Protein AF-A0A518ARF2-F1 (afdb_monomer_lite)

Radius of gyration: 19.69 Å; chains: 1; bounding box: 47×32×75 Å

Sequence (212 aa):
MQHRWYLRSAVAVACNAILVGAPAVLVTRGEVLRGMEFWGALAGLSLVVVMELAAQSSARVLSTGSTENDRLATRFNAMQGLVLLVSLAGLIAAAGLDHQRPHWFMVATGFLVLVMTGVLRRSAIAQLGSGFSDGFQPQVEVVRTGLYNWLRHPAELGLVLLPVGVAMMLGTSEWLTIAWPAVLVTSAARIGQEEFWLRQAKHRTTPTVIEC

Structure (mmCIF, N/CA/C/O backbone):
data_AF-A0A518ARF2-F1
#
_entry.id   AF-A0A518ARF2-F1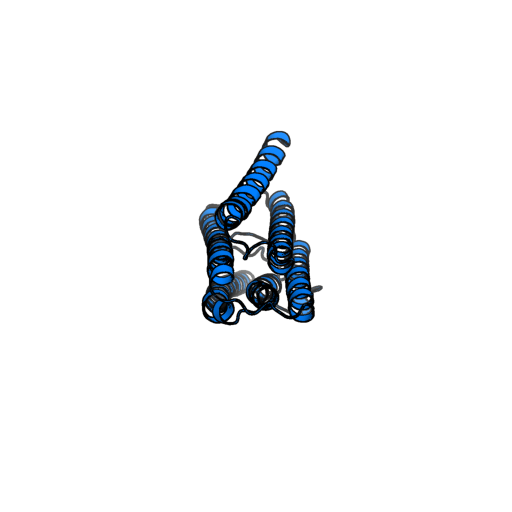
#
loop_
_atom_site.group_PDB
_atom_site.id
_atom_site.type_symbol
_atom_site.label_atom_id
_atom_site.label_alt_id
_atom_site.label_comp_id
_atom_site.label_asym_id
_atom_site.label_entity_id
_atom_site.label_seq_id
_atom_site.pdbx_PDB_ins_code
_atom_site.Cartn_x
_atom_site.Cartn_y
_atom_site.Cartn_z
_atom_site.occupancy
_atom_site.B_iso_or_equiv
_atom_site.auth_seq_id
_atom_site.auth_comp_id
_atom_site.auth_asym_id
_atom_site.auth_atom_id
_atom_site.pdbx_PDB_model_num
ATOM 1 N N . MET A 1 1 ? -28.722 10.710 -4.751 1.00 51.56 1 MET A N 1
ATOM 2 C CA . MET A 1 1 ? -27.343 10.819 -4.203 1.00 51.56 1 MET A CA 1
ATOM 3 C C . MET A 1 1 ? -26.334 9.861 -4.857 1.00 51.56 1 MET A C 1
ATOM 5 O O . MET A 1 1 ? -25.194 10.275 -5.026 1.00 51.56 1 MET A O 1
ATOM 9 N N . GLN A 1 2 ? -26.718 8.655 -5.306 1.00 45.19 2 GLN A N 1
ATOM 10 C CA . GLN A 1 2 ? -25.817 7.680 -5.965 1.00 45.19 2 GLN A CA 1
ATOM 11 C C . GLN A 1 2 ? -25.075 8.200 -7.220 1.00 45.19 2 GLN A C 1
ATOM 13 O O . GLN A 1 2 ? -23.908 7.876 -7.418 1.00 45.19 2 GLN A O 1
ATOM 18 N N . HIS A 1 3 ? -25.685 9.072 -8.031 1.00 51.28 3 HIS A N 1
ATOM 19 C CA . HIS A 1 3 ? -25.075 9.549 -9.286 1.00 51.28 3 HIS A CA 1
ATOM 20 C C . HIS A 1 3 ? -23.815 10.423 -9.090 1.00 51.28 3 HIS A C 1
ATOM 22 O O . HIS A 1 3 ? -22.909 10.414 -9.920 1.00 51.28 3 HIS A O 1
ATOM 28 N N . ARG A 1 4 ? -23.703 11.162 -7.972 1.00 48.53 4 ARG A N 1
ATOM 29 C CA . ARG A 1 4 ? -22.497 11.965 -7.663 1.00 48.53 4 ARG A CA 1
ATOM 30 C C . ARG A 1 4 ? -21.317 11.092 -7.213 1.00 48.53 4 ARG A C 1
ATOM 32 O O . ARG A 1 4 ? -20.180 11.554 -7.235 1.00 48.53 4 ARG A O 1
ATOM 39 N N . TRP A 1 5 ? -21.591 9.851 -6.813 1.00 45.09 5 TRP A N 1
ATOM 40 C CA . TRP A 1 5 ? -20.607 8.888 -6.323 1.00 45.09 5 TRP A CA 1
ATOM 41 C C . TRP A 1 5 ? -19.859 8.222 -7.479 1.00 45.09 5 TRP A C 1
ATOM 43 O O . TRP A 1 5 ? -18.635 8.306 -7.538 1.00 45.09 5 TRP A O 1
ATOM 53 N N . TYR A 1 6 ? -20.598 7.698 -8.465 1.00 51.75 6 TYR A N 1
ATOM 54 C CA . TYR A 1 6 ? -20.020 7.160 -9.703 1.00 51.75 6 TYR A CA 1
ATOM 55 C C . TYR A 1 6 ? -19.137 8.181 -10.416 1.00 51.75 6 TYR A C 1
ATOM 57 O O . TYR A 1 6 ? -18.048 7.842 -10.866 1.00 51.75 6 TYR A O 1
ATOM 65 N N . LEU A 1 7 ? -19.563 9.448 -10.445 1.00 54.00 7 LEU A N 1
ATOM 66 C CA . LEU A 1 7 ? -18.799 10.516 -11.079 1.00 54.00 7 LEU A CA 1
ATOM 67 C C . LEU A 1 7 ? -17.451 10.762 -10.380 1.00 54.00 7 LEU A C 1
ATOM 69 O O . LEU A 1 7 ? -16.445 10.958 -11.047 1.00 54.00 7 LEU A O 1
ATOM 73 N N . ARG A 1 8 ? -17.397 10.708 -9.043 1.00 47.06 8 ARG A N 1
ATOM 74 C CA . ARG A 1 8 ? -16.151 10.911 -8.283 1.00 47.06 8 ARG A CA 1
ATOM 75 C C . ARG A 1 8 ? -15.192 9.733 -8.411 1.00 47.06 8 ARG A C 1
ATOM 77 O O . ARG A 1 8 ? -13.999 9.959 -8.574 1.00 47.06 8 ARG A O 1
ATOM 84 N N . SER A 1 9 ? -15.699 8.503 -8.381 1.00 43.38 9 SER A N 1
ATOM 85 C CA . SER A 1 9 ? -14.884 7.306 -8.610 1.00 43.38 9 SER A CA 1
ATOM 86 C C . SER A 1 9 ? -14.364 7.254 -10.046 1.00 43.38 9 SER A C 1
ATOM 88 O O . SER A 1 9 ? -13.186 6.988 -10.249 1.00 43.38 9 SER A O 1
ATOM 90 N N . ALA A 1 10 ? -15.200 7.591 -11.032 1.00 50.78 10 ALA A N 1
ATOM 91 C CA . ALA A 1 10 ? -14.790 7.682 -12.431 1.00 50.78 10 ALA A CA 1
ATOM 92 C C . ALA A 1 10 ? -13.733 8.774 -12.645 1.00 50.78 10 ALA A C 1
ATOM 94 O O . ALA A 1 10 ? -12.744 8.527 -13.323 1.00 50.78 10 ALA A O 1
ATOM 95 N N . VAL A 1 11 ? -13.887 9.945 -12.014 1.00 55.41 11 VAL A N 1
ATOM 96 C CA . VAL A 1 11 ? -12.878 11.015 -12.052 1.00 55.41 11 VAL A CA 1
ATOM 97 C C . VAL A 1 11 ? -11.592 10.586 -11.354 1.00 55.41 11 VAL A C 1
ATOM 99 O O . VAL A 1 11 ? -10.525 10.831 -11.889 1.00 55.41 11 VAL A O 1
ATOM 102 N N . ALA A 1 12 ? -11.653 9.903 -10.210 1.00 47.47 12 ALA A N 1
ATOM 103 C CA . ALA A 1 12 ? -10.455 9.412 -9.527 1.00 47.47 12 ALA A CA 1
ATOM 104 C C . ALA A 1 12 ? -9.716 8.347 -10.351 1.00 47.47 12 ALA A C 1
ATOM 106 O O . ALA A 1 12 ? -8.493 8.392 -10.435 1.00 47.47 12 ALA A O 1
ATOM 107 N N . VAL A 1 13 ? -10.445 7.428 -10.992 1.00 49.91 13 VAL A N 1
ATOM 108 C CA . VAL A 1 13 ? -9.883 6.425 -11.909 1.00 49.91 13 VAL A CA 1
ATOM 109 C C . VAL A 1 13 ? -9.306 7.092 -13.155 1.00 49.91 13 VAL A C 1
ATOM 111 O O . VAL A 1 13 ? -8.197 6.754 -13.547 1.00 49.91 13 VAL A O 1
ATOM 114 N N . ALA A 1 14 ? -9.998 8.072 -13.741 1.00 55.50 14 ALA A N 1
ATOM 115 C CA . ALA A 1 14 ? -9.516 8.820 -14.899 1.00 55.50 14 ALA A CA 1
ATOM 116 C C . ALA A 1 14 ? -8.286 9.671 -14.554 1.00 55.50 14 ALA A C 1
ATOM 118 O O . ALA A 1 14 ? -7.301 9.644 -15.280 1.00 55.50 14 ALA A O 1
ATOM 119 N N . CYS A 1 15 ? -8.298 10.375 -13.421 1.00 50.31 15 CYS A N 1
ATOM 120 C CA . CYS A 1 15 ? -7.151 11.125 -12.927 1.00 50.31 15 CYS A CA 1
ATOM 121 C C . CYS A 1 15 ? -5.981 10.197 -12.621 1.00 50.31 15 CYS A C 1
ATOM 123 O O . CYS A 1 15 ? -4.881 10.541 -13.018 1.00 50.31 15 CYS A O 1
ATOM 125 N N . ASN A 1 16 ? -6.196 9.027 -12.005 1.00 47.12 16 ASN A N 1
ATOM 126 C CA . ASN A 1 16 ? -5.139 8.026 -11.834 1.00 47.12 16 ASN A CA 1
ATOM 127 C C . ASN A 1 16 ? -4.616 7.546 -13.185 1.00 47.12 16 ASN A C 1
ATOM 129 O O . ASN A 1 16 ? -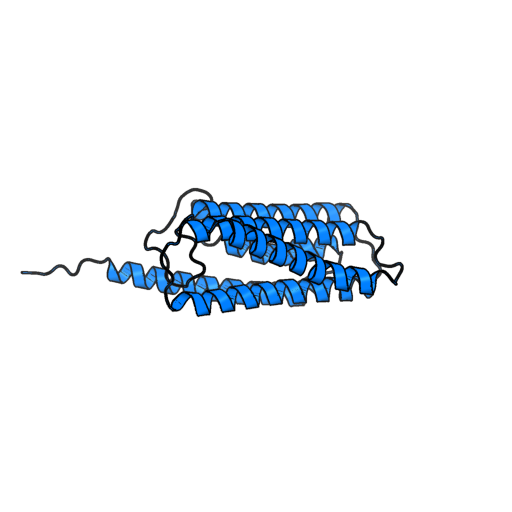3.419 7.583 -13.407 1.00 47.12 16 ASN A O 1
ATOM 133 N N . ALA A 1 17 ? -5.490 7.171 -14.118 1.00 51.31 17 ALA A N 1
ATOM 134 C CA . ALA A 1 17 ? -5.089 6.740 -15.453 1.00 51.31 17 ALA A CA 1
ATOM 135 C C . ALA A 1 17 ? -4.299 7.826 -16.203 1.00 51.31 17 ALA A C 1
ATOM 137 O O . ALA A 1 17 ? -3.368 7.502 -16.930 1.00 51.31 17 ALA A O 1
ATOM 138 N N . ILE A 1 18 ? -4.611 9.108 -15.991 1.00 56.75 18 ILE A N 1
ATOM 139 C CA . ILE A 1 18 ? -3.872 10.242 -16.559 1.00 56.75 18 ILE A CA 1
ATOM 140 C C . ILE A 1 18 ? -2.559 10.485 -15.807 1.00 56.75 18 ILE A C 1
ATOM 142 O O . ILE A 1 18 ? -1.540 10.706 -16.441 1.00 56.75 18 ILE A O 1
ATOM 146 N N . LEU A 1 19 ? -2.532 10.423 -14.478 1.00 49.16 19 LEU A N 1
ATOM 147 C CA . LEU A 1 19 ? -1.319 10.637 -13.677 1.00 49.16 19 LEU A CA 1
ATOM 148 C C . LEU A 1 19 ? -0.307 9.501 -13.820 1.00 49.16 19 LEU A C 1
ATOM 150 O O . LEU A 1 19 ? 0.893 9.735 -13.775 1.00 49.16 19 LEU A O 1
ATOM 154 N N . VAL A 1 20 ? -0.804 8.285 -14.015 1.00 51.62 20 VAL A N 1
ATOM 155 C CA . VAL A 1 20 ? -0.036 7.068 -14.277 1.00 51.62 20 VAL A CA 1
ATOM 156 C C . VAL A 1 20 ? 0.335 6.990 -15.763 1.00 51.62 20 VAL A C 1
ATOM 158 O O . VAL A 1 20 ? 1.464 6.654 -16.115 1.00 51.62 20 VAL A O 1
ATOM 161 N N . GLY A 1 21 ? -0.601 7.340 -16.649 1.00 47.47 21 GLY A N 1
ATOM 162 C CA . GLY A 1 21 ? -0.451 7.221 -18.097 1.00 47.47 21 GLY A CA 1
ATOM 163 C C . GLY A 1 21 ? 0.283 8.382 -18.764 1.00 47.47 21 GLY A C 1
ATOM 164 O O . GLY A 1 21 ? 0.986 8.152 -19.738 1.00 47.47 21 GLY A O 1
ATOM 165 N N . ALA A 1 22 ? 0.188 9.618 -18.268 1.00 50.97 22 ALA A N 1
ATOM 166 C CA . ALA A 1 22 ? 0.844 10.773 -18.889 1.00 50.97 22 ALA A CA 1
ATOM 167 C C . ALA A 1 22 ? 2.377 10.715 -18.785 1.00 50.97 22 ALA A C 1
ATOM 169 O O . ALA A 1 22 ? 3.029 10.970 -19.798 1.00 50.97 22 ALA A O 1
ATOM 170 N N . PRO A 1 23 ? 2.981 10.318 -17.647 1.00 48.31 23 PRO A N 1
ATOM 171 C CA . PRO A 1 23 ? 4.418 10.081 -17.590 1.00 48.31 23 PRO A CA 1
ATOM 172 C C . PRO A 1 23 ? 4.824 8.880 -18.454 1.00 48.31 23 PRO A C 1
ATOM 174 O O . PRO A 1 23 ? 5.830 8.956 -19.149 1.00 48.31 23 PRO A O 1
ATOM 177 N N . ALA A 1 24 ? 4.007 7.819 -18.518 1.00 46.88 24 ALA A N 1
ATOM 178 C CA . ALA A 1 24 ? 4.248 6.701 -19.433 1.00 46.88 24 ALA A CA 1
ATOM 179 C C . ALA A 1 24 ? 4.257 7.163 -20.906 1.00 46.88 24 ALA A C 1
ATOM 181 O O . ALA A 1 24 ? 5.187 6.853 -21.641 1.00 46.88 24 ALA A O 1
ATOM 182 N N . VAL A 1 25 ? 3.292 7.988 -21.328 1.00 50.66 25 VAL A N 1
ATOM 183 C CA . VAL A 1 25 ? 3.207 8.533 -22.695 1.00 50.66 25 VAL A CA 1
ATOM 184 C C . VAL A 1 25 ? 4.353 9.507 -22.995 1.00 50.66 25 VAL A C 1
ATOM 186 O O . VAL A 1 25 ? 4.935 9.451 -24.078 1.00 50.66 25 VAL A O 1
ATOM 189 N N . LEU A 1 26 ? 4.732 10.366 -22.046 1.00 49.84 26 LEU A N 1
ATOM 190 C CA . LEU A 1 26 ? 5.859 11.290 -22.220 1.00 49.84 26 LEU A CA 1
ATOM 191 C C . LEU A 1 26 ? 7.201 10.558 -22.339 1.00 49.84 26 LEU A C 1
ATOM 193 O O . LEU A 1 26 ? 8.064 10.998 -23.099 1.00 49.84 26 LEU A O 1
ATOM 197 N N . VAL A 1 27 ? 7.358 9.422 -21.657 1.00 47.72 27 VAL A N 1
ATOM 198 C CA . VAL A 1 27 ? 8.599 8.640 -21.689 1.00 47.72 27 VAL A CA 1
ATOM 199 C C . VAL A 1 27 ? 8.611 7.630 -22.851 1.00 47.72 27 VAL A C 1
ATOM 201 O O . VAL A 1 27 ? 9.689 7.316 -23.353 1.00 47.72 27 VAL A O 1
ATOM 204 N N . THR A 1 28 ? 7.457 7.194 -23.397 1.00 46.12 28 THR A N 1
ATOM 205 C CA . THR A 1 28 ? 7.374 6.271 -24.569 1.00 46.12 28 THR A CA 1
ATOM 206 C C . THR A 1 28 ? 8.001 6.795 -25.869 1.00 46.12 28 THR A C 1
ATOM 208 O O . THR A 1 28 ? 8.032 6.081 -26.871 1.00 46.12 28 THR A O 1
ATOM 211 N N . ARG A 1 29 ? 8.549 8.016 -25.877 1.00 52.91 29 ARG A N 1
ATOM 212 C CA . ARG A 1 29 ? 9.403 8.497 -26.973 1.00 52.91 29 ARG A CA 1
ATOM 213 C C . ARG A 1 29 ? 10.795 7.842 -27.007 1.00 52.91 29 ARG A C 1
ATOM 215 O O . ARG A 1 29 ? 11.484 8.009 -28.007 1.00 52.91 29 ARG A O 1
ATOM 222 N N . GLY A 1 30 ? 11.195 7.087 -25.978 1.00 54.66 30 GLY A N 1
ATOM 223 C CA . GLY A 1 30 ? 12.389 6.229 -25.991 1.00 54.66 30 GLY A CA 1
ATOM 224 C C . GLY A 1 30 ? 12.047 4.743 -26.172 1.00 54.66 30 GLY A C 1
ATOM 225 O O . GLY A 1 30 ? 11.082 4.254 -25.587 1.00 54.66 30 GLY A O 1
ATOM 226 N N . GLU A 1 31 ? 12.861 3.994 -26.930 1.00 56.78 31 GLU A N 1
ATOM 227 C CA . GLU A 1 31 ? 12.693 2.540 -27.173 1.00 56.78 31 GLU A CA 1
ATOM 228 C C . GLU A 1 31 ? 12.689 1.671 -25.895 1.00 56.78 31 GLU A C 1
ATOM 230 O O . GLU A 1 31 ? 12.294 0.505 -25.920 1.00 56.78 31 GLU A O 1
ATOM 235 N N . VAL A 1 32 ? 13.068 2.263 -24.763 1.00 51.12 32 VAL A N 1
ATOM 236 C CA . VAL A 1 32 ? 13.212 1.645 -23.439 1.00 51.12 32 VAL A CA 1
ATOM 237 C C . VAL A 1 32 ? 11.873 1.163 -22.841 1.00 51.12 32 VAL A C 1
ATOM 239 O O . VAL A 1 32 ? 11.860 0.250 -22.023 1.00 51.12 32 VAL A O 1
ATOM 242 N N . LEU A 1 33 ? 10.721 1.684 -23.287 1.00 54.19 33 LEU A N 1
ATOM 243 C CA . LEU A 1 33 ? 9.408 1.415 -22.660 1.00 54.19 33 LEU A CA 1
ATOM 244 C C . LEU A 1 33 ? 8.521 0.354 -23.327 1.00 54.19 33 LEU A C 1
ATOM 246 O O . LEU A 1 33 ? 7.362 0.176 -22.944 1.00 54.19 33 LEU A O 1
ATOM 250 N N . ARG A 1 34 ? 9.029 -0.380 -24.320 1.00 60.25 34 ARG A N 1
ATOM 251 C CA . ARG A 1 34 ? 8.276 -1.495 -24.930 1.00 60.25 34 ARG A CA 1
ATOM 252 C C . ARG A 1 34 ? 8.384 -2.817 -24.168 1.00 60.25 34 ARG A C 1
ATOM 254 O O . ARG A 1 34 ? 7.738 -3.785 -24.560 1.00 60.25 34 ARG A O 1
ATOM 261 N N . GLY A 1 35 ? 9.172 -2.860 -23.097 1.00 66.50 35 GLY A N 1
ATOM 262 C CA . GLY A 1 35 ? 9.329 -4.045 -22.265 1.00 66.50 35 GLY A CA 1
ATOM 263 C C . GLY A 1 35 ? 8.018 -4.482 -21.601 1.00 66.50 35 GLY A C 1
ATOM 264 O O . GLY A 1 35 ? 7.284 -3.658 -21.048 1.00 66.50 35 GLY A O 1
ATOM 265 N N . MET A 1 36 ? 7.712 -5.783 -21.639 1.00 69.75 36 MET A N 1
ATOM 266 C CA . MET A 1 36 ? 6.559 -6.365 -20.930 1.00 69.75 36 MET A CA 1
ATOM 267 C C . MET A 1 36 ? 6.654 -6.141 -19.411 1.00 69.75 36 MET A C 1
ATOM 269 O O . MET A 1 36 ? 5.639 -6.162 -18.718 1.00 69.75 36 MET A O 1
ATOM 273 N N . GLU A 1 37 ? 7.860 -5.894 -18.902 1.00 69.19 37 GLU A N 1
ATOM 274 C CA . GLU A 1 37 ? 8.171 -5.651 -17.496 1.00 69.19 37 GLU A CA 1
ATOM 275 C C . GLU A 1 37 ? 7.556 -4.333 -17.012 1.00 69.19 37 GLU A C 1
ATOM 277 O O . GLU A 1 37 ? 6.892 -4.298 -15.973 1.00 69.19 37 GLU A O 1
ATOM 282 N N . PHE A 1 38 ? 7.681 -3.273 -17.819 1.00 71.69 38 PHE A N 1
ATOM 283 C CA . PHE A 1 38 ? 7.080 -1.970 -17.537 1.00 71.69 38 PHE A CA 1
ATOM 284 C C . PHE A 1 38 ? 5.553 -2.056 -17.492 1.00 71.69 38 PHE A C 1
ATOM 286 O O . PHE A 1 38 ? 4.925 -1.634 -16.520 1.00 71.69 38 PHE A O 1
ATOM 293 N N . TRP A 1 39 ? 4.947 -2.652 -18.523 1.00 74.62 39 TRP A N 1
ATOM 294 C CA . TRP A 1 39 ? 3.494 -2.821 -18.592 1.00 74.62 39 TRP A CA 1
ATOM 295 C C . TRP A 1 39 ? 2.965 -3.730 -17.485 1.00 74.62 39 TRP A C 1
ATOM 297 O O . TRP A 1 39 ? 1.902 -3.458 -16.930 1.00 74.62 39 TRP A O 1
ATOM 307 N N . GLY A 1 40 ? 3.722 -4.766 -17.115 1.00 73.00 40 GLY A N 1
ATOM 308 C CA . GLY A 1 40 ? 3.420 -5.615 -15.970 1.00 73.00 40 GLY A CA 1
ATOM 309 C C . GLY A 1 40 ? 3.411 -4.828 -14.660 1.00 73.00 40 GLY A C 1
ATOM 310 O O . GLY A 1 40 ? 2.456 -4.944 -13.891 1.00 73.00 40 GLY A O 1
ATOM 311 N N . ALA A 1 41 ? 4.437 -4.007 -14.410 1.00 69.56 41 ALA A N 1
ATOM 312 C CA . ALA A 1 41 ? 4.533 -3.198 -13.194 1.00 69.56 41 ALA A CA 1
ATOM 313 C C . ALA A 1 41 ? 3.397 -2.169 -13.128 1.00 69.56 41 ALA A C 1
ATOM 315 O O . ALA A 1 41 ? 2.746 -2.014 -12.093 1.00 69.56 41 ALA A O 1
ATOM 316 N N . LEU A 1 42 ? 3.098 -1.530 -14.261 1.00 75.06 42 LEU A N 1
ATOM 317 C CA . LEU A 1 42 ? 1.995 -0.587 -14.401 1.00 75.06 42 LEU A CA 1
ATOM 318 C C . LEU A 1 42 ? 0.639 -1.246 -14.123 1.00 75.06 42 LEU A C 1
ATOM 320 O O . LEU A 1 42 ? -0.180 -0.695 -13.383 1.00 75.06 42 LEU A O 1
ATOM 324 N N . ALA A 1 43 ? 0.407 -2.431 -14.692 1.00 77.12 43 ALA A N 1
ATOM 325 C CA . ALA A 1 43 ? -0.816 -3.201 -14.491 1.00 77.12 43 ALA A CA 1
ATOM 326 C C . ALA A 1 43 ? -0.956 -3.661 -13.033 1.00 77.12 43 ALA A C 1
ATOM 328 O O . ALA A 1 43 ? -2.029 -3.514 -12.448 1.00 77.12 43 ALA A O 1
ATOM 329 N N . GLY A 1 44 ? 0.130 -4.154 -12.429 1.00 73.69 44 GLY A N 1
ATOM 330 C CA . GLY A 1 44 ? 0.174 -4.550 -11.021 1.00 73.69 44 GLY A CA 1
ATOM 331 C C . GLY A 1 44 ? -0.137 -3.384 -10.081 1.00 73.69 44 GLY A C 1
ATOM 332 O O . GLY A 1 44 ? -1.012 -3.500 -9.224 1.00 73.69 44 GLY A O 1
ATOM 333 N N . LEU A 1 45 ? 0.506 -2.229 -10.281 1.00 74.56 45 LEU A N 1
ATOM 334 C CA . LEU A 1 45 ? 0.244 -1.018 -9.496 1.00 74.56 45 LEU A CA 1
ATOM 335 C C . LEU A 1 45 ? -1.191 -0.516 -9.678 1.00 74.56 45 LEU A C 1
ATOM 337 O O . LEU A 1 45 ? -1.868 -0.219 -8.695 1.00 74.56 45 LEU A O 1
ATOM 341 N N . SER A 1 46 ? -1.683 -0.485 -10.917 1.00 73.94 46 SER A N 1
ATOM 342 C CA . SER A 1 46 ? -3.067 -0.100 -11.211 1.00 73.94 46 SER A CA 1
ATOM 343 C C . SER A 1 46 ? -4.067 -1.022 -10.510 1.00 73.94 46 SER A C 1
ATOM 345 O O . SER A 1 46 ? -5.036 -0.546 -9.920 1.00 73.94 46 SER A O 1
ATOM 347 N N . LEU A 1 47 ? -3.814 -2.335 -10.510 1.00 75.25 47 LEU A N 1
ATOM 348 C CA . LEU A 1 47 ? -4.644 -3.314 -9.813 1.00 75.25 47 LEU A CA 1
ATOM 349 C C . LEU A 1 47 ? -4.661 -3.066 -8.300 1.00 75.25 47 LEU A C 1
ATOM 351 O O . LEU A 1 47 ? -5.739 -3.059 -7.705 1.00 75.25 47 LEU A O 1
ATOM 355 N N . VAL A 1 48 ? -3.499 -2.821 -7.685 1.00 74.69 48 VAL A N 1
ATOM 356 C CA . VAL A 1 48 ? -3.399 -2.508 -6.249 1.00 74.69 48 VAL A CA 1
ATOM 357 C C . VAL A 1 48 ? -4.191 -1.243 -5.914 1.00 74.69 48 VAL A C 1
ATOM 359 O O . VAL A 1 48 ? -4.995 -1.261 -4.982 1.00 74.69 48 VAL A O 1
ATOM 362 N N . VAL A 1 49 ? -4.045 -0.181 -6.710 1.00 77.31 49 VAL A N 1
ATOM 363 C CA . VAL A 1 49 ? -4.793 1.073 -6.527 1.00 77.31 49 VAL A CA 1
ATOM 364 C C . VAL A 1 49 ? -6.301 0.841 -6.639 1.00 77.31 49 VAL A C 1
ATOM 366 O O . VAL A 1 49 ? -7.064 1.319 -5.800 1.00 77.31 49 VAL A O 1
ATOM 369 N N . VAL A 1 50 ? -6.756 0.073 -7.634 1.00 74.12 50 VAL A N 1
ATOM 370 C CA . VAL A 1 50 ? -8.180 -0.266 -7.790 1.00 74.12 50 VAL A CA 1
ATOM 371 C C . VAL A 1 50 ? -8.691 -1.073 -6.596 1.00 74.12 50 VAL A C 1
ATOM 373 O O . VAL A 1 50 ? -9.769 -0.775 -6.077 1.00 74.12 50 VAL A O 1
ATOM 376 N N . MET A 1 51 ? -7.931 -2.069 -6.131 1.00 72.19 51 MET A N 1
ATOM 377 C CA . MET A 1 51 ? -8.295 -2.857 -4.949 1.00 72.19 51 MET A CA 1
ATOM 378 C C . MET A 1 51 ? -8.400 -1.988 -3.697 1.00 72.19 51 MET A C 1
ATOM 380 O O . MET A 1 51 ? -9.315 -2.176 -2.898 1.00 72.19 51 MET A O 1
ATOM 384 N N . GLU A 1 52 ? -7.498 -1.025 -3.541 1.00 77.44 52 GLU A N 1
ATOM 385 C CA . GLU A 1 52 ? -7.483 -0.117 -2.404 1.00 77.44 52 GLU A CA 1
ATOM 386 C C . GLU A 1 52 ? -8.657 0.865 -2.433 1.00 77.44 52 GLU A C 1
ATOM 388 O O . GLU A 1 52 ? -9.358 1.012 -1.433 1.00 77.44 52 GLU A O 1
ATOM 393 N N . LEU A 1 53 ? -8.958 1.455 -3.593 1.00 73.00 53 LEU A N 1
ATOM 394 C CA . LEU A 1 53 ? -10.145 2.294 -3.770 1.00 73.00 53 LEU A CA 1
ATOM 395 C C . LEU A 1 53 ? -11.441 1.504 -3.522 1.00 73.00 53 LEU A C 1
ATOM 397 O O . LEU A 1 53 ? -12.373 2.013 -2.893 1.00 73.00 53 LEU A O 1
ATOM 401 N N . ALA A 1 54 ? -11.507 0.246 -3.968 1.00 71.69 54 ALA A N 1
ATOM 402 C CA . ALA A 1 54 ? -12.640 -0.642 -3.707 1.00 71.69 54 ALA A CA 1
ATOM 403 C C . ALA A 1 54 ? -12.780 -0.988 -2.209 1.00 71.69 54 ALA A C 1
ATOM 405 O O . ALA A 1 54 ? -13.888 -1.042 -1.673 1.00 71.69 54 ALA A O 1
ATOM 406 N N . ALA A 1 55 ? -11.661 -1.182 -1.510 1.00 72.75 55 ALA A N 1
ATOM 407 C CA . ALA A 1 55 ? -11.662 -1.457 -0.078 1.00 72.75 55 ALA A CA 1
ATOM 408 C C . ALA A 1 55 ? -12.077 -0.219 0.741 1.00 72.75 55 ALA A C 1
ATOM 410 O O . ALA A 1 55 ? -12.967 -0.307 1.586 1.00 72.75 55 ALA A O 1
ATOM 411 N N . GLN A 1 56 ? -11.513 0.953 0.433 1.00 72.31 56 GLN A N 1
ATOM 412 C CA . GLN A 1 56 ? -11.840 2.214 1.112 1.00 72.31 56 GLN A CA 1
ATOM 413 C C . GLN A 1 56 ? -13.288 2.654 0.861 1.00 72.31 56 GLN A C 1
ATOM 415 O O . GLN A 1 56 ? -13.957 3.146 1.768 1.00 72.31 56 GLN A O 1
ATOM 420 N N . SER A 1 57 ? -13.797 2.466 -0.361 1.00 71.62 57 SER A N 1
ATOM 421 C CA . SER A 1 57 ? -15.200 2.765 -0.677 1.00 71.62 57 SER A CA 1
ATOM 422 C C . SER A 1 57 ? -16.169 1.928 0.155 1.00 71.62 57 SER A C 1
ATOM 424 O O . SER A 1 57 ? -17.143 2.472 0.670 1.00 71.62 57 SER A O 1
ATOM 426 N N . SER A 1 58 ? -15.864 0.642 0.344 1.00 72.62 58 SER A N 1
ATOM 427 C CA . SER A 1 58 ? -16.665 -0.262 1.174 1.00 72.62 58 SER A CA 1
ATOM 428 C C . SER A 1 58 ? -16.658 0.160 2.649 1.00 72.62 58 SER A C 1
ATOM 430 O O . SER A 1 58 ? -17.711 0.182 3.280 1.00 72.62 58 SER A O 1
ATOM 432 N N . ALA A 1 59 ? -15.499 0.568 3.179 1.00 69.00 59 ALA A N 1
ATOM 433 C CA . ALA A 1 59 ? -15.373 1.031 4.563 1.00 69.00 59 ALA A CA 1
ATOM 434 C C . ALA A 1 59 ? -16.131 2.350 4.821 1.00 69.00 59 ALA A C 1
ATOM 436 O O . ALA A 1 59 ? -16.858 2.470 5.805 1.00 69.00 59 ALA A O 1
ATOM 437 N N . ARG A 1 60 ? -16.046 3.324 3.901 1.00 68.19 60 ARG A N 1
ATOM 438 C CA . ARG A 1 60 ? -16.695 4.642 4.062 1.00 68.19 60 ARG A CA 1
ATOM 439 C C . ARG A 1 60 ? -18.215 4.602 4.042 1.00 68.19 60 ARG A C 1
ATOM 441 O O . ARG A 1 60 ? -18.848 5.427 4.690 1.00 68.19 60 ARG A O 1
ATOM 448 N N . VAL A 1 61 ? -18.811 3.673 3.293 1.00 70.00 61 VAL A N 1
ATOM 449 C CA . VAL A 1 61 ? -20.274 3.492 3.294 1.00 70.00 61 VAL A CA 1
ATOM 450 C C . VAL A 1 61 ? -20.771 3.069 4.681 1.00 70.00 61 VAL A C 1
ATOM 452 O O . VAL A 1 61 ? -21.897 3.395 5.046 1.00 70.00 61 VAL A O 1
ATOM 455 N N . LEU A 1 62 ? -19.925 2.400 5.468 1.00 67.31 62 LEU A N 1
ATOM 456 C CA . LEU A 1 62 ? -20.263 1.916 6.804 1.00 67.31 62 LEU A CA 1
ATOM 457 C C . LEU A 1 62 ? -19.975 2.942 7.917 1.00 67.31 62 LEU A C 1
ATOM 459 O O . LEU A 1 62 ? -20.524 2.817 9.009 1.00 67.31 62 LEU A O 1
ATOM 463 N N . SER A 1 63 ? -19.150 3.966 7.670 1.00 65.00 63 SER A N 1
ATOM 464 C CA . SER A 1 63 ? -18.814 5.002 8.657 1.00 65.00 63 SER A CA 1
ATOM 465 C C . SER A 1 63 ? -19.742 6.224 8.531 1.00 65.00 63 SER A C 1
ATOM 467 O O . SER A 1 63 ? -19.444 7.179 7.813 1.00 65.00 63 SER A O 1
ATOM 469 N N . THR A 1 64 ? -20.880 6.231 9.226 1.00 56.94 64 THR A N 1
ATOM 470 C CA . THR A 1 64 ? -21.908 7.293 9.130 1.00 56.94 64 THR A CA 1
ATOM 471 C C . THR A 1 64 ? -21.688 8.524 10.029 1.00 56.94 64 THR A C 1
ATOM 473 O O . THR A 1 64 ? -22.631 9.270 10.276 1.00 56.94 64 THR A O 1
ATOM 476 N N . GLY A 1 65 ? -20.469 8.803 10.500 1.00 60.25 65 GLY A N 1
ATOM 477 C CA . GLY A 1 65 ? -20.196 9.976 11.343 1.00 60.25 65 GLY A CA 1
ATOM 478 C C . GLY A 1 65 ? -18.837 10.608 11.060 1.00 60.25 65 GLY A C 1
ATOM 479 O O . GLY A 1 65 ? -17.823 10.083 11.504 1.00 60.25 65 GLY A O 1
ATOM 480 N N . SER A 1 66 ? -18.811 11.737 10.343 1.00 51.00 66 SER A N 1
ATOM 481 C CA . SER A 1 66 ? -17.571 12.485 10.093 1.00 51.00 66 SER A CA 1
ATOM 482 C C . SER A 1 66 ? -17.251 13.396 11.278 1.00 51.00 66 SER A C 1
ATOM 484 O O . SER A 1 66 ? -17.998 14.339 11.553 1.00 51.00 66 SER A O 1
ATOM 486 N N . THR A 1 67 ? -16.140 13.141 11.962 1.00 61.97 67 THR A N 1
ATOM 487 C CA . THR A 1 67 ? -15.605 14.032 13.004 1.00 61.97 67 THR A CA 1
ATOM 488 C C . THR A 1 67 ? -14.429 14.842 12.458 1.00 61.97 67 THR A C 1
ATOM 490 O O . THR A 1 67 ? -13.852 14.520 11.423 1.00 61.97 67 THR A O 1
ATOM 493 N N . GLU A 1 68 ? -14.044 15.913 13.154 1.00 61.12 68 GLU A N 1
ATOM 494 C CA . GLU A 1 68 ? -12.912 16.786 12.802 1.00 61.12 68 GLU A CA 1
ATOM 495 C C . GLU A 1 68 ? -11.578 16.025 12.585 1.00 61.12 68 GLU A C 1
ATOM 497 O O . GLU A 1 68 ? -10.728 16.460 11.801 1.00 61.12 68 GLU A O 1
ATOM 502 N N . ASN A 1 69 ? -11.444 14.833 13.182 1.00 61.53 69 ASN A N 1
ATOM 503 C CA . ASN A 1 69 ? -10.328 13.899 12.997 1.00 61.53 69 ASN A CA 1
ATOM 504 C C . ASN A 1 69 ? -10.172 13.357 11.560 1.00 61.53 69 ASN A C 1
ATOM 506 O O . ASN A 1 69 ? -9.069 12.944 11.188 1.00 61.53 69 ASN A O 1
ATOM 510 N N . ASP A 1 70 ? -11.206 13.435 10.715 1.00 64.69 70 ASP A N 1
ATOM 511 C CA . ASP A 1 70 ? -11.136 13.021 9.304 1.00 64.69 70 ASP A CA 1
ATOM 512 C C . ASP A 1 70 ? -10.142 13.863 8.487 1.00 64.69 70 ASP A C 1
ATOM 514 O O . ASP A 1 70 ? -9.632 13.420 7.454 1.00 64.69 70 ASP A O 1
ATOM 518 N N . ARG A 1 71 ? -9.813 15.082 8.937 1.00 65.12 71 ARG A N 1
ATOM 519 C CA . ARG A 1 71 ? -8.871 15.962 8.224 1.00 65.12 71 ARG A CA 1
ATOM 520 C C . ARG A 1 71 ? -7.430 15.466 8.307 1.00 65.12 71 ARG A C 1
ATOM 522 O O . ARG A 1 71 ? -6.711 15.544 7.312 1.00 65.12 71 ARG A O 1
ATOM 529 N N . LEU A 1 72 ? -7.002 14.960 9.465 1.00 62.91 72 LEU A N 1
ATOM 530 C CA . LEU A 1 72 ? -5.649 14.417 9.645 1.00 62.91 72 LEU A CA 1
ATOM 531 C C . LEU A 1 72 ? -5.493 13.090 8.896 1.00 62.91 72 LEU A C 1
ATOM 533 O O . LEU A 1 72 ? -4.502 12.892 8.198 1.00 62.91 72 LEU A O 1
ATOM 537 N N . ALA A 1 73 ? -6.520 12.247 8.957 1.00 63.25 73 ALA A N 1
ATOM 538 C CA . ALA A 1 73 ? -6.646 11.024 8.174 1.00 63.25 73 ALA A CA 1
ATOM 539 C C . ALA A 1 73 ? -6.540 11.262 6.664 1.00 63.25 73 ALA A C 1
ATOM 541 O O . ALA A 1 73 ? -5.743 10.639 5.963 1.00 63.25 73 ALA A O 1
ATOM 542 N N . THR A 1 74 ? -7.298 12.242 6.166 1.00 66.38 74 THR A N 1
ATOM 543 C CA . THR A 1 74 ? -7.281 12.631 4.752 1.00 66.38 74 THR A CA 1
ATOM 544 C C . THR A 1 74 ? -5.899 13.122 4.329 1.00 66.38 74 THR A C 1
ATOM 546 O O . THR A 1 74 ? -5.435 12.775 3.245 1.00 66.38 74 THR A O 1
ATOM 549 N N . ARG A 1 75 ? -5.212 13.899 5.179 1.00 65.25 75 ARG A N 1
ATOM 550 C CA . ARG A 1 75 ? -3.836 14.349 4.916 1.00 65.25 75 ARG A CA 1
ATOM 551 C C . ARG A 1 75 ? -2.856 13.181 4.879 1.00 65.25 75 ARG A C 1
ATOM 553 O O . ARG A 1 75 ? -2.012 13.154 3.992 1.00 65.25 75 ARG A O 1
ATOM 560 N N . PHE A 1 76 ? -2.987 12.214 5.785 1.00 64.44 76 PHE A N 1
ATOM 561 C CA . PHE A 1 76 ? -2.132 11.029 5.806 1.00 64.44 76 PHE A CA 1
ATOM 562 C C . PHE A 1 76 ? -2.322 10.174 4.547 1.00 64.44 76 PHE A C 1
ATOM 564 O O . PHE A 1 76 ? -1.349 9.876 3.858 1.00 64.44 76 PHE A O 1
ATOM 571 N N . ASN A 1 77 ? -3.573 9.899 4.171 1.00 67.56 77 ASN A N 1
ATOM 572 C CA . ASN A 1 77 ? -3.903 9.192 2.931 1.00 67.56 77 ASN A CA 1
ATOM 573 C C . ASN A 1 77 ? -3.424 9.954 1.683 1.00 67.56 77 ASN A C 1
ATOM 575 O O . ASN A 1 77 ? -2.938 9.343 0.734 1.00 67.56 77 ASN A O 1
ATOM 579 N N . ALA A 1 78 ? -3.507 11.289 1.683 1.00 64.94 78 ALA A N 1
ATOM 580 C CA . ALA A 1 78 ? -2.983 12.115 0.598 1.00 64.94 78 ALA A CA 1
ATOM 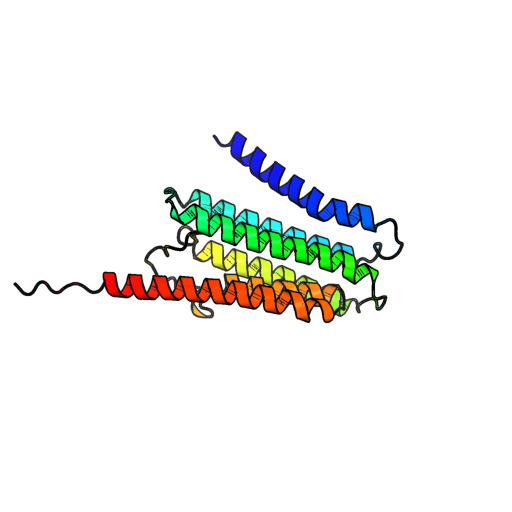581 C C . ALA A 1 78 ? -1.448 12.072 0.518 1.00 64.94 78 ALA A C 1
ATOM 583 O O . ALA A 1 78 ? -0.910 11.966 -0.580 1.00 64.94 78 ALA A O 1
ATOM 584 N N . MET A 1 79 ? -0.740 12.104 1.654 1.00 65.00 79 MET A N 1
ATOM 585 C CA . MET A 1 79 ? 0.717 11.923 1.682 1.00 65.00 79 MET A CA 1
ATOM 586 C C . MET A 1 79 ? 1.112 10.531 1.199 1.00 65.00 79 MET A C 1
ATOM 588 O O . MET A 1 79 ? 2.032 10.407 0.403 1.00 65.00 79 MET A O 1
ATOM 592 N N . GLN A 1 80 ? 0.409 9.487 1.636 1.00 66.94 80 GLN A N 1
ATOM 593 C CA . GLN A 1 80 ? 0.670 8.112 1.217 1.00 66.94 80 GLN A CA 1
ATOM 594 C C . GLN A 1 80 ? 0.428 7.932 -0.288 1.00 66.94 80 GLN A C 1
ATOM 596 O O . GLN A 1 80 ? 1.260 7.351 -0.984 1.00 66.94 80 GLN A O 1
ATOM 601 N N . GLY A 1 81 ? -0.656 8.512 -0.813 1.00 69.81 81 GLY A N 1
ATOM 602 C CA . GLY A 1 81 ? -0.914 8.584 -2.250 1.00 69.81 81 GLY A CA 1
ATOM 603 C C . GLY A 1 81 ? 0.178 9.347 -3.001 1.00 69.81 81 GLY A C 1
ATOM 604 O O . GLY A 1 81 ? 0.655 8.871 -4.026 1.00 69.81 81 GLY A O 1
ATOM 605 N N . LEU A 1 82 ? 0.638 10.484 -2.468 1.00 62.88 82 LEU A N 1
ATOM 606 C CA . LEU A 1 82 ? 1.748 11.251 -3.038 1.00 62.88 82 LEU A CA 1
ATOM 607 C C . LEU A 1 82 ? 3.053 10.446 -3.036 1.00 62.88 82 LEU A C 1
ATOM 609 O O . LEU A 1 82 ? 3.766 10.465 -4.030 1.00 62.88 82 LEU A O 1
ATOM 613 N N . VAL A 1 83 ? 3.350 9.704 -1.967 1.00 66.06 83 VAL A N 1
ATOM 614 C CA . VAL A 1 83 ? 4.528 8.829 -1.880 1.00 66.06 83 VAL A CA 1
ATOM 615 C C . VAL A 1 83 ? 4.460 7.733 -2.935 1.00 66.06 83 VAL A C 1
ATOM 617 O O . VAL A 1 83 ? 5.444 7.530 -3.638 1.00 66.06 83 VAL A O 1
ATOM 620 N N . LEU A 1 84 ? 3.312 7.070 -3.111 1.00 69.69 84 LEU A N 1
ATOM 621 C CA . LEU A 1 84 ? 3.119 6.067 -4.168 1.00 69.69 84 LEU A CA 1
ATOM 622 C C . LEU A 1 84 ? 3.255 6.666 -5.576 1.00 69.69 84 LEU A C 1
ATOM 624 O O . LEU A 1 84 ? 3.750 6.017 -6.493 1.00 69.69 84 LEU A O 1
ATOM 628 N N . LEU A 1 85 ? 2.851 7.920 -5.744 1.00 66.25 85 LEU A N 1
ATOM 629 C CA . LEU A 1 85 ? 2.870 8.619 -7.022 1.00 66.25 85 LEU A CA 1
ATOM 630 C C . LEU A 1 85 ? 4.271 9.130 -7.380 1.00 66.25 85 LEU A C 1
ATOM 632 O O . LEU A 1 85 ? 4.730 8.929 -8.501 1.00 66.25 85 LEU A O 1
ATOM 636 N N . VAL A 1 86 ? 4.994 9.702 -6.415 1.00 63.03 86 VAL A N 1
ATOM 637 C CA . VAL A 1 86 ? 6.434 9.992 -6.523 1.00 63.03 86 VAL A CA 1
ATOM 638 C C . VAL A 1 86 ? 7.206 8.698 -6.746 1.00 63.03 86 VAL A C 1
ATOM 640 O O . VAL A 1 86 ? 8.164 8.678 -7.510 1.00 63.03 86 VAL A O 1
ATOM 643 N N . SER A 1 87 ? 6.746 7.604 -6.141 1.00 64.38 87 SER A N 1
ATOM 644 C CA . SER A 1 87 ? 7.340 6.292 -6.334 1.00 64.38 87 SER A CA 1
ATOM 645 C C . SER A 1 87 ? 7.204 5.778 -7.753 1.00 64.38 87 SER A C 1
ATOM 647 O O . SER A 1 87 ? 8.177 5.337 -8.354 1.00 64.38 87 SER A O 1
ATOM 649 N N . LEU A 1 88 ? 6.014 5.912 -8.323 1.00 70.12 88 LEU A N 1
ATOM 650 C CA . LEU A 1 88 ? 5.764 5.625 -9.725 1.00 70.12 88 LEU A CA 1
ATOM 651 C C . LEU A 1 88 ? 6.526 6.581 -10.662 1.00 70.12 88 LEU A C 1
ATOM 653 O O . LEU A 1 88 ? 6.992 6.168 -11.716 1.00 70.12 88 LEU A O 1
ATOM 657 N N . ALA A 1 89 ? 6.695 7.852 -10.302 1.00 66.12 89 ALA A N 1
ATOM 658 C CA . ALA A 1 89 ? 7.503 8.776 -11.096 1.00 66.12 89 ALA A CA 1
ATOM 659 C C . ALA A 1 89 ? 8.998 8.398 -11.063 1.00 66.12 89 ALA A C 1
ATOM 661 O O . ALA A 1 89 ? 9.657 8.393 -12.102 1.00 66.12 89 ALA A O 1
ATOM 662 N N . GLY A 1 90 ? 9.512 8.014 -9.891 1.00 63.34 90 GLY A N 1
ATOM 663 C CA . GLY A 1 90 ? 10.863 7.480 -9.714 1.00 63.34 90 GLY A CA 1
ATOM 664 C C . GLY A 1 90 ? 11.073 6.166 -10.466 1.00 63.34 90 GLY A C 1
ATOM 665 O O . GLY A 1 90 ? 12.106 6.000 -11.103 1.00 63.34 90 GLY A O 1
ATOM 666 N N . LEU A 1 91 ? 10.061 5.291 -10.483 1.00 63.38 91 LEU A N 1
ATOM 667 C CA . LEU A 1 91 ? 10.004 4.066 -11.290 1.00 63.38 91 LEU A CA 1
ATOM 668 C C . LEU A 1 91 ? 10.274 4.350 -12.770 1.00 63.38 91 LEU A C 1
ATOM 670 O O . LEU A 1 91 ? 11.100 3.704 -13.406 1.00 63.38 91 LEU A O 1
ATOM 674 N N . ILE A 1 92 ? 9.555 5.336 -13.304 1.00 64.44 92 ILE A N 1
ATOM 675 C CA . ILE A 1 92 ? 9.603 5.723 -14.712 1.00 64.44 92 ILE A CA 1
ATOM 676 C C . ILE A 1 92 ? 10.954 6.363 -15.049 1.00 64.44 92 ILE A C 1
ATOM 678 O O . ILE A 1 92 ? 11.497 6.115 -16.122 1.00 64.44 92 ILE A O 1
ATOM 682 N N . ALA A 1 93 ? 11.520 7.142 -14.123 1.00 63.25 93 ALA A N 1
ATOM 683 C CA . ALA A 1 93 ? 12.843 7.735 -14.281 1.00 63.25 93 ALA A CA 1
ATOM 684 C C . ALA A 1 93 ? 13.972 6.687 -14.202 1.00 63.25 93 ALA A C 1
ATOM 686 O O . ALA A 1 93 ? 14.878 6.708 -15.029 1.00 63.25 93 ALA A O 1
ATOM 687 N N . ALA A 1 94 ? 13.903 5.751 -13.249 1.00 58.03 94 ALA A N 1
ATOM 688 C CA . ALA A 1 94 ? 14.916 4.717 -13.032 1.00 58.03 94 ALA A CA 1
ATOM 689 C C . ALA A 1 94 ? 14.923 3.657 -14.142 1.00 58.03 94 ALA A C 1
ATOM 691 O O . ALA A 1 94 ? 15.992 3.267 -14.602 1.00 58.03 94 ALA A O 1
ATOM 692 N N . ALA A 1 95 ? 13.747 3.264 -14.648 1.00 59.47 95 ALA A N 1
ATOM 693 C CA . ALA A 1 95 ? 13.638 2.378 -15.809 1.00 59.47 95 ALA A CA 1
ATOM 694 C C . ALA A 1 95 ? 14.289 2.969 -17.076 1.00 59.47 95 ALA A C 1
ATOM 696 O O . ALA A 1 95 ? 14.621 2.229 -17.996 1.00 59.47 95 ALA A O 1
ATOM 697 N N . GLY A 1 96 ? 14.488 4.292 -17.132 1.00 60.56 96 GLY A N 1
ATOM 698 C CA . GLY A 1 96 ? 15.214 4.961 -18.211 1.00 60.56 96 GLY A CA 1
ATOM 699 C C . GLY A 1 96 ? 16.741 4.934 -18.079 1.00 60.56 96 GLY A C 1
ATOM 700 O O . GLY A 1 96 ? 17.419 5.225 -19.063 1.00 60.56 96 GLY A O 1
ATOM 701 N N . LEU A 1 97 ? 17.287 4.617 -16.897 1.00 58.06 97 LEU A N 1
ATOM 702 C CA . LEU A 1 97 ? 18.698 4.851 -16.564 1.00 58.06 97 LEU A CA 1
ATOM 703 C C . LEU A 1 97 ? 19.574 3.590 -16.529 1.00 58.06 97 LEU A C 1
ATOM 705 O O . LEU A 1 97 ? 20.785 3.738 -16.669 1.00 58.06 97 LEU A O 1
ATOM 709 N N . ASP A 1 98 ? 19.016 2.377 -16.414 1.00 56.59 98 ASP A N 1
ATOM 710 C CA . ASP A 1 98 ? 19.827 1.150 -16.368 1.00 56.59 98 ASP A CA 1
ATOM 711 C C . ASP A 1 98 ? 19.227 -0.007 -17.194 1.00 56.59 98 ASP A C 1
ATOM 713 O O . ASP A 1 98 ? 18.035 -0.299 -17.128 1.00 56.59 98 ASP A O 1
ATOM 717 N N . HIS A 1 99 ? 20.050 -0.625 -18.048 1.00 57.53 99 HIS A N 1
ATOM 718 C CA . HIS A 1 99 ? 19.632 -1.452 -19.197 1.00 57.53 99 HIS A CA 1
ATOM 719 C C . HIS A 1 99 ? 19.635 -2.969 -18.941 1.00 57.53 99 HIS A C 1
ATOM 721 O O . HIS A 1 99 ? 19.496 -3.758 -19.884 1.00 57.53 99 HIS A O 1
ATOM 727 N N . GLN A 1 100 ? 19.786 -3.423 -17.696 1.00 69.94 100 GLN A N 1
ATOM 728 C CA . GLN A 1 100 ? 19.689 -4.855 -17.412 1.00 69.94 100 GLN A CA 1
ATOM 729 C C . GLN A 1 100 ? 18.224 -5.279 -17.372 1.00 69.94 100 GLN A C 1
ATOM 731 O O . GLN A 1 100 ? 17.517 -5.061 -16.393 1.00 69.94 100 GLN A O 1
ATOM 736 N N . ARG A 1 101 ? 17.760 -5.898 -18.465 1.00 73.50 101 ARG A N 1
ATOM 737 C CA . ARG A 1 101 ? 16.424 -6.499 -18.507 1.00 73.50 101 ARG A CA 1
ATOM 738 C C . ARG A 1 101 ? 16.313 -7.536 -17.387 1.00 73.50 101 ARG A C 1
ATOM 740 O O . ARG A 1 101 ? 17.112 -8.480 -17.380 1.00 73.50 101 ARG A O 1
ATOM 747 N N . PRO A 1 102 ? 15.352 -7.403 -16.461 1.00 78.44 102 PRO A N 1
ATOM 748 C CA . PRO A 1 102 ? 15.191 -8.387 -15.410 1.00 78.44 102 PRO A CA 1
ATOM 749 C C . PRO A 1 102 ? 14.810 -9.732 -16.020 1.00 78.44 102 PRO A C 1
ATOM 751 O O . PRO A 1 102 ? 14.095 -9.826 -17.019 1.00 78.44 102 PRO A O 1
ATOM 754 N N . HIS A 1 103 ? 15.284 -10.806 -15.397 1.00 85.88 103 HIS 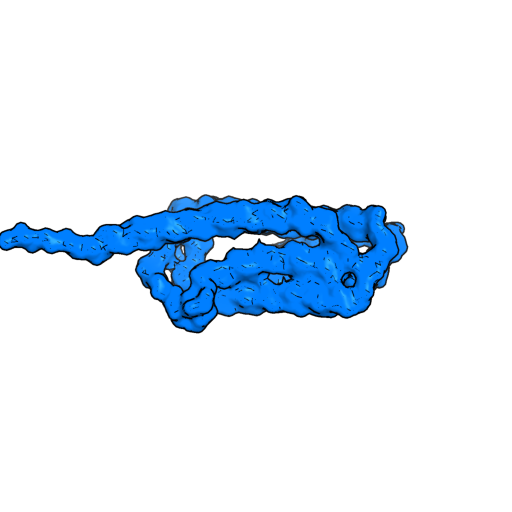A N 1
ATOM 755 C CA . HIS A 1 103 ? 14.886 -12.144 -15.804 1.00 85.88 103 HIS A CA 1
ATOM 756 C C . HIS A 1 103 ? 13.365 -12.300 -15.636 1.00 85.88 103 HIS A C 1
ATOM 758 O O . HIS A 1 103 ? 12.806 -11.869 -14.626 1.00 85.88 103 HIS A O 1
ATOM 764 N N . TRP A 1 104 ? 12.685 -12.959 -16.579 1.00 84.44 104 TRP A N 1
ATOM 765 C CA . TRP A 1 104 ? 11.217 -13.099 -16.573 1.00 84.44 104 TRP A CA 1
ATOM 766 C C . TRP A 1 104 ? 10.664 -13.656 -15.247 1.00 84.44 104 TRP A C 1
ATOM 768 O O . TRP A 1 104 ? 9.574 -13.287 -14.813 1.00 84.44 104 TRP A O 1
ATOM 778 N N . PHE A 1 105 ? 11.439 -14.508 -14.567 1.00 88.38 105 PHE A N 1
ATOM 779 C CA . PHE A 1 105 ? 11.096 -15.042 -13.248 1.00 88.38 105 PHE A CA 1
ATOM 780 C C . PHE A 1 105 ? 11.032 -13.953 -12.162 1.00 88.38 105 PHE A C 1
ATOM 782 O O . PHE A 1 105 ? 10.138 -13.980 -11.318 1.00 88.38 105 PHE A O 1
ATOM 789 N N . MET A 1 106 ? 11.934 -12.965 -12.184 1.00 85.81 106 MET A N 1
ATOM 790 C CA . MET A 1 106 ? 11.896 -11.818 -11.262 1.00 85.81 106 MET A CA 1
ATOM 791 C C . MET A 1 106 ? 10.651 -10.958 -11.499 1.00 85.81 106 MET A C 1
ATOM 793 O O . MET A 1 106 ? 9.984 -10.555 -10.550 1.00 85.81 106 MET A O 1
ATOM 797 N N . VAL A 1 107 ? 10.270 -10.770 -12.764 1.00 85.19 107 VAL A N 1
ATOM 798 C CA . VAL A 1 107 ? 9.041 -10.055 -13.134 1.00 85.19 107 VAL A CA 1
ATOM 799 C C . VAL A 1 107 ? 7.801 -10.791 -12.628 1.00 85.19 107 VAL A C 1
ATOM 801 O O . VAL A 1 107 ? 6.934 -10.186 -11.999 1.00 85.19 107 VAL A O 1
ATOM 804 N N . ALA A 1 108 ? 7.731 -12.106 -12.845 1.00 87.31 108 ALA A N 1
ATOM 805 C CA . ALA A 1 108 ? 6.612 -12.929 -12.392 1.00 87.31 108 ALA A CA 1
ATOM 806 C C . ALA A 1 108 ? 6.491 -12.956 -10.858 1.00 87.31 108 ALA A C 1
ATOM 808 O O . ALA A 1 108 ? 5.396 -12.805 -10.315 1.00 87.31 108 ALA A O 1
ATOM 809 N N . THR A 1 109 ? 7.614 -13.111 -10.152 1.00 91.12 109 THR A N 1
ATOM 810 C CA . THR A 1 109 ? 7.640 -13.089 -8.681 1.00 91.12 109 THR A CA 1
ATOM 811 C C . THR A 1 109 ? 7.289 -11.712 -8.121 1.00 91.12 109 THR A C 1
ATOM 813 O O . THR A 1 109 ? 6.470 -11.633 -7.209 1.00 91.12 109 THR A O 1
ATOM 816 N N . GLY A 1 110 ? 7.808 -10.625 -8.696 1.00 89.44 110 GLY A N 1
ATOM 817 C CA . GLY A 1 110 ? 7.443 -9.265 -8.300 1.00 89.44 110 GLY A CA 1
ATOM 818 C C . GLY A 1 110 ? 5.956 -8.965 -8.515 1.00 89.44 110 GLY A C 1
ATOM 819 O O . GLY A 1 110 ? 5.297 -8.424 -7.625 1.00 89.44 110 GLY A O 1
ATOM 820 N N . PHE A 1 111 ? 5.387 -9.413 -9.639 1.00 87.06 111 PHE A N 1
ATOM 821 C CA . PHE A 1 111 ? 3.948 -9.314 -9.892 1.00 87.06 111 PHE A CA 1
ATOM 822 C C . PHE A 1 111 ? 3.132 -10.090 -8.851 1.00 87.06 111 PHE A C 1
ATOM 824 O O . PHE A 1 111 ? 2.157 -9.567 -8.309 1.00 87.06 111 PHE A O 1
ATOM 831 N N . LEU A 1 112 ? 3.552 -11.315 -8.520 1.00 91.88 112 LEU A N 1
ATOM 832 C CA . LEU A 1 112 ? 2.907 -12.115 -7.481 1.00 91.88 112 LEU A CA 1
ATOM 833 C C . LEU A 1 112 ? 2.947 -11.405 -6.119 1.00 91.88 112 LEU A C 1
ATOM 835 O O . LEU A 1 112 ? 1.930 -11.367 -5.427 1.00 91.88 112 LEU A O 1
ATOM 839 N N . VAL A 1 113 ? 4.079 -10.791 -5.757 1.00 92.56 113 VAL A N 1
ATOM 840 C CA . VAL A 1 113 ? 4.206 -9.983 -4.532 1.00 92.56 113 VAL A CA 1
ATOM 841 C C . VAL A 1 113 ? 3.216 -8.816 -4.541 1.00 92.56 113 VAL A C 1
ATOM 843 O O . VAL A 1 113 ? 2.536 -8.598 -3.540 1.00 92.56 113 VAL A O 1
ATOM 846 N N . LEU A 1 114 ? 3.055 -8.106 -5.664 1.00 87.88 114 LEU A N 1
ATOM 847 C CA . LEU A 1 114 ? 2.073 -7.018 -5.777 1.00 87.88 114 LEU A CA 1
ATOM 848 C C . LEU A 1 114 ? 0.629 -7.501 -5.612 1.00 87.88 114 LEU A C 1
ATOM 850 O O . LEU A 1 114 ? -0.157 -6.868 -4.902 1.00 87.88 114 LEU A O 1
ATOM 854 N N . VAL A 1 115 ? 0.278 -8.634 -6.224 1.00 87.31 115 VAL A N 1
ATOM 855 C CA . VAL A 1 115 ? -1.049 -9.241 -6.056 1.00 87.31 115 VAL A CA 1
ATOM 856 C C . VAL A 1 115 ? -1.280 -9.622 -4.594 1.00 87.31 115 VAL A C 1
ATOM 858 O O . VAL A 1 115 ? -2.317 -9.272 -4.029 1.00 87.31 115 VAL A O 1
ATOM 861 N N . MET A 1 116 ? -0.302 -10.271 -3.955 1.00 90.69 116 MET A N 1
ATOM 862 C CA . MET A 1 116 ? -0.379 -10.652 -2.542 1.00 90.69 116 MET A CA 1
ATOM 863 C C . MET A 1 116 ? -0.537 -9.435 -1.629 1.00 90.69 116 MET A C 1
ATOM 865 O O . MET A 1 116 ? -1.378 -9.456 -0.732 1.00 90.69 116 MET A O 1
ATOM 869 N N . THR A 1 117 ? 0.188 -8.349 -1.898 1.00 90.75 117 THR A N 1
ATOM 870 C CA . THR A 1 117 ? 0.024 -7.059 -1.218 1.00 90.75 117 THR A CA 1
ATOM 871 C C . THR A 1 117 ? -1.412 -6.542 -1.310 1.00 90.75 117 THR A C 1
ATOM 873 O O . THR A 1 117 ? -2.013 -6.202 -0.286 1.00 90.75 117 THR A O 1
ATOM 876 N N . GLY A 1 118 ? -1.989 -6.514 -2.517 1.00 85.50 118 GLY A N 1
ATOM 877 C CA . GLY A 1 118 ? -3.366 -6.064 -2.735 1.00 85.50 118 GLY A CA 1
ATOM 878 C C . GLY A 1 118 ? -4.391 -6.933 -2.001 1.00 85.50 118 GLY A C 1
ATOM 879 O O . GLY A 1 118 ? -5.270 -6.411 -1.309 1.00 85.50 118 GLY A O 1
ATOM 880 N N . VAL A 1 119 ? -4.242 -8.259 -2.084 1.00 89.44 119 VAL A N 1
ATOM 881 C CA . VAL A 1 119 ? -5.110 -9.229 -1.397 1.00 89.44 119 VAL A CA 1
ATOM 882 C C . VAL A 1 119 ? -5.026 -9.070 0.119 1.00 89.44 119 VAL A C 1
ATOM 884 O O . VAL A 1 119 ? -6.061 -9.034 0.789 1.00 89.44 119 VAL A O 1
ATOM 887 N N . LEU A 1 120 ? -3.819 -8.936 0.665 1.00 90.81 120 LEU A N 1
ATOM 888 C CA . LEU A 1 120 ? -3.581 -8.826 2.099 1.00 90.81 120 LEU A CA 1
ATOM 889 C C . LEU A 1 120 ? -4.185 -7.533 2.668 1.00 90.81 120 LEU A C 1
ATOM 891 O O . LEU A 1 120 ? -4.911 -7.585 3.664 1.00 90.81 120 LEU A O 1
ATOM 895 N N . ARG A 1 121 ? -3.999 -6.393 1.985 1.00 89.62 121 ARG A N 1
ATOM 896 C CA . ARG A 1 121 ? -4.637 -5.121 2.375 1.00 89.62 121 ARG A CA 1
ATOM 897 C C . ARG A 1 121 ? -6.152 -5.175 2.260 1.00 89.62 121 ARG A C 1
ATOM 899 O O . ARG A 1 121 ? -6.843 -4.787 3.197 1.00 89.62 121 ARG A O 1
ATOM 906 N N . ARG A 1 122 ? -6.681 -5.688 1.147 1.00 86.19 122 ARG A N 1
ATOM 907 C CA . ARG A 1 122 ? -8.131 -5.806 0.951 1.00 86.19 122 ARG A CA 1
ATOM 908 C C . ARG A 1 122 ? -8.769 -6.692 2.017 1.00 86.19 122 ARG A C 1
ATOM 910 O O . ARG A 1 122 ? -9.816 -6.335 2.545 1.00 86.19 122 ARG A O 1
ATOM 917 N N . SER A 1 123 ? -8.132 -7.812 2.348 1.00 90.31 123 SER A N 1
ATOM 918 C CA . SER A 1 123 ? -8.621 -8.746 3.368 1.00 90.31 123 SER A CA 1
ATOM 919 C C . SER A 1 123 ? -8.585 -8.127 4.764 1.00 90.31 123 SER A C 1
ATOM 921 O O . SER A 1 123 ? -9.541 -8.281 5.517 1.00 90.31 123 SER A O 1
ATOM 923 N N . ALA A 1 124 ? -7.522 -7.384 5.088 1.00 89.94 124 ALA A N 1
ATOM 924 C CA . ALA A 1 124 ? -7.405 -6.650 6.346 1.00 89.94 124 ALA A CA 1
ATOM 925 C C . ALA A 1 124 ? -8.515 -5.595 6.503 1.00 89.94 124 ALA A C 1
ATOM 927 O O . ALA A 1 124 ? -9.219 -5.579 7.510 1.00 89.94 124 ALA A O 1
ATOM 928 N N . ILE A 1 125 ? -8.728 -4.773 5.470 1.00 85.31 125 ILE A N 1
ATOM 929 C CA . ILE A 1 125 ? -9.775 -3.740 5.458 1.00 85.31 125 ILE A CA 1
ATOM 930 C C . ILE A 1 125 ? -11.167 -4.378 5.545 1.00 85.31 125 ILE A C 1
ATOM 932 O O . ILE A 1 125 ? -12.009 -3.920 6.311 1.00 85.31 125 ILE A O 1
ATOM 936 N N . ALA A 1 126 ? -11.406 -5.462 4.801 1.00 86.50 126 ALA A N 1
ATOM 937 C CA . ALA A 1 126 ? -12.682 -6.169 4.825 1.00 86.50 126 ALA A CA 1
ATOM 938 C C . ALA A 1 126 ? -12.988 -6.802 6.193 1.00 86.50 126 ALA A C 1
ATOM 940 O O . ALA A 1 126 ? -14.141 -6.780 6.612 1.00 86.50 126 ALA A O 1
ATOM 941 N N . GLN A 1 127 ? -11.979 -7.337 6.895 1.00 88.50 127 GLN A N 1
ATOM 942 C CA . GLN A 1 127 ? -12.144 -7.896 8.246 1.00 88.50 127 GLN A CA 1
ATOM 943 C C . GLN A 1 127 ? -12.423 -6.820 9.298 1.00 88.50 127 GLN A C 1
ATOM 945 O O . GLN A 1 127 ? -13.194 -7.067 10.219 1.00 88.50 127 GLN A O 1
ATOM 950 N N . LEU A 1 128 ? -11.819 -5.637 9.163 1.00 83.56 128 LEU A N 1
ATOM 951 C CA . LEU A 1 128 ? -12.102 -4.502 10.043 1.00 83.56 128 LEU A CA 1
ATOM 952 C C . LEU A 1 128 ? -13.464 -3.852 9.752 1.00 83.56 128 LEU A C 1
ATOM 954 O O . LEU A 1 128 ? -14.080 -3.307 10.664 1.00 83.56 128 LEU A O 1
ATOM 958 N N . GLY A 1 129 ? -13.954 -3.904 8.508 1.00 82.88 129 GLY A N 1
ATOM 959 C CA . GLY A 1 129 ? -15.272 -3.388 8.132 1.00 82.88 129 GLY A CA 1
ATOM 960 C C . GLY A 1 129 ? -15.440 -1.905 8.480 1.00 82.88 129 GLY A C 1
ATOM 961 O O . GLY A 1 129 ? -14.627 -1.074 8.079 1.00 82.88 129 GLY A O 1
ATOM 962 N N . SER A 1 130 ? -16.480 -1.569 9.254 1.00 69.56 130 SER A N 1
ATOM 963 C CA . SER A 1 130 ? -16.712 -0.207 9.769 1.00 69.56 130 SER A CA 1
ATOM 964 C C . SER A 1 130 ? -15.638 0.265 10.752 1.00 69.56 130 SER A C 1
ATOM 966 O O . SER A 1 130 ? -15.471 1.470 10.931 1.00 69.56 130 SER A O 1
ATOM 968 N N . GLY A 1 131 ? -14.918 -0.673 11.375 1.00 69.31 131 GLY A N 1
ATOM 969 C CA . GLY A 1 131 ? -13.790 -0.407 12.263 1.00 69.31 131 GLY A CA 1
ATOM 970 C C . GLY A 1 131 ? -12.540 0.058 11.521 1.00 69.31 131 GLY A C 1
ATOM 971 O O . GLY A 1 131 ? -11.645 0.626 12.146 1.00 69.31 131 GLY A O 1
ATOM 972 N N . PHE A 1 132 ? -12.487 -0.116 10.192 1.00 69.19 132 PHE A N 1
ATOM 973 C CA . PHE A 1 132 ? -11.454 0.487 9.355 1.00 69.19 132 PHE A CA 1
ATOM 974 C C . PHE A 1 132 ? -11.763 1.974 9.173 1.00 69.19 132 PHE A C 1
ATOM 976 O O . PHE A 1 132 ? -12.353 2.416 8.187 1.00 69.19 132 PHE A O 1
ATOM 983 N N . SER A 1 133 ? -11.390 2.750 10.179 1.00 64.44 133 SER A N 1
ATOM 984 C CA . SER A 1 133 ? -11.463 4.199 10.148 1.00 64.44 133 SER A CA 1
ATOM 985 C C . SER A 1 133 ? -10.174 4.743 9.525 1.00 64.44 133 SER A C 1
ATOM 987 O O . SER A 1 133 ? -9.076 4.421 9.975 1.00 64.44 133 SER A O 1
ATOM 989 N N . ASP A 1 134 ? -10.305 5.598 8.502 1.00 58.53 134 ASP A N 1
ATOM 990 C CA . ASP A 1 134 ? -9.189 6.433 8.032 1.00 58.53 134 ASP A CA 1
ATOM 991 C C . ASP A 1 134 ? -8.710 7.356 9.186 1.00 58.53 134 ASP A C 1
ATOM 993 O O . ASP A 1 134 ? -7.540 7.730 9.250 1.00 58.53 134 ASP A O 1
ATOM 997 N N . GLY A 1 135 ? -9.617 7.690 10.116 1.00 57.69 135 GLY A N 1
ATOM 998 C CA . GLY A 1 135 ? -9.406 8.447 11.352 1.00 57.69 135 GLY A CA 1
ATOM 999 C C . GLY A 1 135 ? -8.588 7.729 12.428 1.00 57.69 135 GLY A C 1
ATOM 1000 O O . GLY A 1 135 ? -8.599 6.508 12.560 1.00 57.69 135 GLY A O 1
ATOM 1001 N N . PHE A 1 136 ? -7.930 8.522 13.273 1.00 56.19 136 PHE A N 1
ATOM 1002 C CA . PHE A 1 136 ? -7.075 8.046 14.367 1.00 56.19 136 PHE A CA 1
ATOM 1003 C C . PHE A 1 136 ? -7.831 7.561 15.610 1.00 56.19 136 PHE A C 1
ATOM 1005 O O . PHE A 1 136 ? -7.200 7.166 16.581 1.00 56.19 136 PHE A O 1
ATOM 1012 N N . GLN A 1 137 ? -9.164 7.598 15.617 1.00 59.75 137 GLN A N 1
ATOM 1013 C CA . GLN A 1 137 ? -9.956 7.065 16.720 1.00 59.75 137 GLN A CA 1
ATOM 1014 C C . GLN A 1 137 ? -10.342 5.617 16.388 1.00 59.75 137 GLN A C 1
ATOM 1016 O O . GLN A 1 137 ? -11.257 5.416 15.588 1.00 59.75 137 GLN A O 1
ATOM 1021 N N . PRO A 1 138 ? -9.653 4.603 16.948 1.00 57.25 138 PRO A N 1
ATOM 1022 C CA . PRO A 1 138 ? -10.049 3.221 16.743 1.00 57.25 138 PRO A CA 1
ATOM 1023 C C . PRO A 1 138 ? -11.473 3.039 17.271 1.00 57.25 138 PRO A C 1
ATOM 1025 O O . PRO A 1 138 ? -11.792 3.456 18.390 1.00 57.25 138 PRO A O 1
ATOM 1028 N N . GLN A 1 139 ? -12.336 2.415 16.467 1.00 59.81 139 GLN A N 1
ATOM 1029 C CA . GLN A 1 139 ? -13.557 1.835 17.017 1.00 59.81 139 GLN A CA 1
ATOM 1030 C C . GLN A 1 139 ? -13.130 0.809 18.077 1.00 59.81 139 GLN A C 1
ATOM 1032 O O . GLN A 1 139 ? -12.150 0.091 17.899 1.00 59.81 139 GLN A O 1
ATOM 1037 N N . VAL A 1 140 ? -13.810 0.829 19.222 1.00 59.19 140 VAL A N 1
ATOM 1038 C CA . VAL A 1 140 ? -13.318 0.346 20.530 1.00 59.19 140 VAL A CA 1
ATOM 1039 C C . VAL A 1 140 ? -13.020 -1.165 20.575 1.00 59.19 140 VAL A C 1
ATOM 1041 O O . VAL A 1 140 ? -12.426 -1.654 21.535 1.00 59.19 140 VAL A O 1
ATOM 1044 N N . GLU A 1 141 ? -13.379 -1.921 19.540 1.00 72.00 141 GLU A N 1
ATOM 1045 C CA . GLU A 1 141 ? -13.283 -3.375 19.539 1.00 72.00 141 GLU A CA 1
ATOM 1046 C C . GLU A 1 141 ? -12.016 -3.884 18.837 1.00 72.00 141 GLU A C 1
ATOM 1048 O O . GLU A 1 141 ? -11.799 -3.695 17.640 1.00 72.00 141 GLU A O 1
ATOM 1053 N N . VAL A 1 142 ? -11.157 -4.560 19.605 1.00 79.56 142 VAL A N 1
ATOM 1054 C CA . VAL A 1 142 ? -9.940 -5.188 19.083 1.00 79.56 142 VAL A CA 1
ATOM 1055 C C . VAL A 1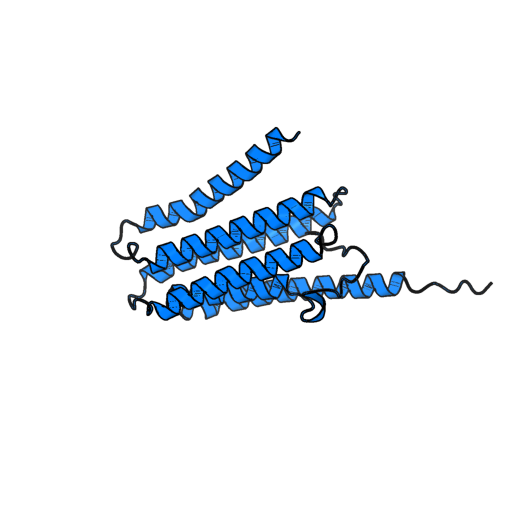 142 ? -10.317 -6.452 18.315 1.00 79.56 142 VAL A C 1
ATOM 1057 O O . VAL A 1 142 ? -10.624 -7.483 18.916 1.00 79.56 142 VAL A O 1
ATOM 1060 N N . VAL A 1 143 ? -10.221 -6.404 16.988 1.00 83.19 143 VAL A N 1
ATOM 1061 C CA . VAL A 1 143 ? -10.412 -7.579 16.130 1.00 83.19 143 VAL A CA 1
ATOM 1062 C C . VAL A 1 143 ? -9.208 -8.516 16.269 1.00 83.19 143 VAL A C 1
ATOM 1064 O O . VAL A 1 143 ? -8.068 -8.121 16.041 1.00 83.19 143 VAL A O 1
ATOM 1067 N N . ARG A 1 144 ? -9.451 -9.775 16.655 1.00 87.12 144 ARG A N 1
ATOM 1068 C CA . ARG A 1 144 ? -8.414 -10.825 16.808 1.00 87.12 144 ARG A CA 1
ATOM 1069 C C . ARG A 1 144 ? -8.677 -12.070 15.966 1.00 87.12 144 ARG A C 1
ATOM 1071 O O . ARG A 1 144 ? -8.043 -13.101 16.154 1.00 87.12 144 ARG A O 1
ATOM 1078 N N . THR A 1 145 ? -9.635 -11.997 15.054 1.00 87.88 145 THR A N 1
ATOM 1079 C CA . THR A 1 145 ? -10.037 -13.111 14.194 1.00 87.88 145 THR A CA 1
ATOM 1080 C C . THR A 1 145 ? -9.355 -13.032 12.833 1.00 87.88 145 THR A C 1
ATOM 1082 O O . THR A 1 145 ? -8.927 -11.965 12.396 1.00 87.88 145 THR A O 1
ATOM 1085 N N . GLY A 1 146 ? -9.277 -14.162 12.129 1.00 91.44 146 GLY A N 1
ATOM 1086 C CA . GLY A 1 146 ? -8.754 -14.200 10.765 1.00 91.44 146 GLY A CA 1
ATOM 1087 C C . GLY A 1 146 ? -7.283 -13.790 10.687 1.00 91.44 146 GLY A C 1
ATOM 1088 O O . GLY A 1 146 ? -6.438 -14.339 11.393 1.00 91.44 146 GLY A O 1
ATOM 1089 N N . LEU A 1 147 ? -6.978 -12.821 9.824 1.00 91.06 147 LEU A N 1
ATOM 1090 C CA . LEU A 1 147 ? -5.608 -12.374 9.562 1.00 91.06 147 LEU A CA 1
ATOM 1091 C C . LEU A 1 147 ? -5.009 -11.651 10.780 1.00 91.06 147 LEU A C 1
ATOM 1093 O O . LEU A 1 147 ? -3.815 -11.777 11.052 1.00 91.06 147 LEU A O 1
ATOM 1097 N N . TYR A 1 148 ? -5.866 -10.986 11.561 1.00 89.50 148 TYR A N 1
ATOM 1098 C CA . TYR A 1 148 ? -5.499 -10.303 12.802 1.00 89.50 148 TYR A CA 1
ATOM 1099 C C . TYR A 1 148 ? -5.092 -11.248 13.943 1.00 89.50 148 TYR A C 1
ATOM 1101 O O . TYR A 1 148 ? -4.508 -10.804 14.930 1.00 89.50 148 TYR A O 1
ATOM 1109 N N . ASN A 1 149 ? -5.343 -12.558 13.810 1.00 92.62 149 ASN A N 1
ATOM 1110 C CA . ASN A 1 149 ? -4.826 -13.560 14.748 1.00 92.62 149 ASN A CA 1
ATOM 1111 C C . ASN A 1 149 ? -3.319 -13.824 14.553 1.00 92.62 149 ASN A C 1
ATOM 1113 O O . ASN A 1 149 ? -2.637 -14.275 15.467 1.00 92.62 149 ASN A O 1
ATOM 1117 N N . TRP A 1 150 ? -2.799 -13.544 13.355 1.00 93.94 150 TRP A N 1
ATOM 1118 C CA . TRP A 1 150 ? -1.411 -13.824 12.978 1.00 93.94 150 TRP A CA 1
ATOM 1119 C C . TRP A 1 150 ? -0.560 -12.555 12.995 1.00 93.94 150 TRP A C 1
ATOM 1121 O O . TRP A 1 150 ? 0.588 -12.570 13.431 1.00 93.94 150 TRP A O 1
ATOM 1131 N N . LEU A 1 151 ? -1.127 -11.447 12.515 1.00 93.38 151 LEU A N 1
ATOM 1132 C CA . LEU A 1 151 ? -0.445 -10.167 12.355 1.00 93.38 151 LEU A CA 1
ATOM 1133 C C . LEU A 1 151 ? -1.306 -9.061 12.952 1.00 93.38 151 LEU A C 1
ATOM 1135 O O . LEU A 1 151 ? -2.484 -8.970 12.636 1.00 93.38 151 LEU A O 1
ATOM 1139 N N . ARG A 1 152 ? -0.723 -8.172 13.762 1.00 89.88 152 ARG A N 1
ATOM 1140 C CA . ARG A 1 152 ? -1.472 -7.036 14.330 1.00 89.88 152 ARG A CA 1
ATOM 1141 C C . ARG A 1 152 ? -1.840 -5.979 13.289 1.00 89.88 152 ARG A C 1
ATOM 1143 O O . ARG A 1 152 ? -2.936 -5.441 13.343 1.00 89.88 152 ARG A O 1
ATOM 1150 N N . HIS A 1 153 ? -0.947 -5.719 12.332 1.00 90.44 153 HIS A N 1
ATOM 1151 C CA . HIS A 1 153 ? -1.127 -4.682 11.308 1.00 90.44 153 HIS A CA 1
ATOM 1152 C C . HIS A 1 153 ? -0.915 -5.251 9.897 1.00 90.44 153 HIS A C 1
ATOM 1154 O O . HIS A 1 153 ? 0.035 -4.874 9.206 1.00 90.44 153 HIS A O 1
ATOM 1160 N N . PRO A 1 154 ? -1.773 -6.182 9.437 1.00 93.12 154 PRO A N 1
ATOM 1161 C CA . PRO A 1 154 ? -1.619 -6.778 8.117 1.00 93.12 154 PRO A CA 1
ATOM 1162 C C . PRO A 1 154 ? -1.714 -5.725 7.005 1.00 93.12 154 PRO A C 1
ATOM 1164 O O . PRO A 1 154 ? -0.914 -5.749 6.081 1.00 93.12 154 PRO A O 1
ATOM 1167 N N . ALA A 1 155 ? -2.611 -4.740 7.104 1.00 90.06 155 ALA A N 1
ATOM 1168 C CA . ALA A 1 155 ? -2.726 -3.697 6.081 1.00 90.06 155 ALA A CA 1
ATOM 1169 C C . ALA A 1 155 ? -1.403 -2.935 5.836 1.00 90.06 155 ALA A C 1
ATOM 1171 O O . ALA A 1 155 ? -1.063 -2.653 4.686 1.00 90.06 155 ALA A O 1
ATOM 1172 N N . GLU A 1 156 ? -0.639 -2.658 6.893 1.00 89.62 156 GLU A N 1
ATOM 1173 C CA . GLU A 1 156 ? 0.657 -1.981 6.785 1.00 89.62 156 GLU A CA 1
ATOM 1174 C C . GLU A 1 156 ? 1.757 -2.908 6.263 1.00 89.62 156 GLU A C 1
ATOM 1176 O O . GLU A 1 156 ? 2.588 -2.484 5.465 1.00 89.62 156 GLU A O 1
ATOM 1181 N N . LEU A 1 157 ? 1.719 -4.202 6.606 1.00 92.75 157 LEU A N 1
ATOM 1182 C CA . LEU A 1 157 ? 2.628 -5.183 6.007 1.00 92.75 157 LEU A CA 1
ATOM 1183 C C . LEU A 1 157 ? 2.490 -5.212 4.479 1.00 92.75 157 LEU A C 1
ATOM 1185 O O . LEU A 1 157 ? 3.493 -5.212 3.769 1.00 92.75 157 LEU A O 1
ATOM 1189 N N . GLY A 1 158 ? 1.255 -5.199 3.967 1.00 90.88 158 GLY A N 1
ATOM 1190 C CA . GLY A 1 158 ? 1.021 -5.133 2.525 1.00 90.88 158 GLY A CA 1
ATOM 1191 C C . GLY A 1 158 ? 1.638 -3.876 1.911 1.00 90.88 158 GLY A C 1
ATOM 1192 O O . GLY A 1 158 ? 2.310 -3.953 0.886 1.00 90.88 158 GLY A O 1
ATOM 1193 N N . LEU A 1 159 ? 1.486 -2.722 2.563 1.00 86.62 159 LEU A N 1
ATOM 1194 C CA . LEU A 1 159 ? 2.094 -1.482 2.085 1.00 86.62 159 LEU A CA 1
ATOM 1195 C C . LEU A 1 159 ? 3.627 -1.580 2.017 1.00 86.62 159 LEU A C 1
ATOM 1197 O O . LEU A 1 159 ? 4.212 -1.206 1.004 1.00 86.62 159 LEU A O 1
ATOM 1201 N N . VAL A 1 160 ? 4.266 -2.138 3.048 1.00 90.00 160 VAL A N 1
ATOM 1202 C CA . VAL A 1 160 ? 5.726 -2.338 3.108 1.00 90.00 160 VAL A CA 1
ATOM 1203 C C . VAL A 1 160 ? 6.236 -3.284 2.013 1.00 90.00 160 VAL A C 1
ATOM 1205 O O . VAL A 1 160 ? 7.340 -3.091 1.504 1.00 90.00 160 VAL A O 1
ATOM 1208 N N . LEU A 1 161 ? 5.441 -4.279 1.609 1.00 91.31 161 LEU A N 1
ATOM 1209 C CA . LEU A 1 161 ? 5.794 -5.219 0.536 1.00 91.31 161 LEU A CA 1
ATOM 1210 C C . LEU A 1 161 ? 5.637 -4.633 -0.875 1.00 91.31 161 LEU A C 1
ATOM 1212 O O . LEU A 1 161 ? 6.239 -5.141 -1.821 1.00 91.31 161 LEU A O 1
ATOM 1216 N N . LEU A 1 162 ? 4.861 -3.560 -1.036 1.00 87.69 162 LEU A N 1
ATOM 1217 C CA . LEU A 1 162 ? 4.633 -2.906 -2.326 1.00 87.69 162 LEU A CA 1
ATOM 1218 C C . LEU A 1 162 ? 5.938 -2.507 -3.044 1.00 87.69 162 LEU A C 1
ATOM 1220 O O . LEU A 1 162 ? 6.141 -2.970 -4.168 1.00 87.69 162 LEU A O 1
ATOM 1224 N N . PRO A 1 163 ? 6.855 -1.717 -2.446 1.00 83.88 163 PRO A N 1
ATOM 1225 C CA . PRO A 1 163 ? 8.108 -1.344 -3.107 1.00 83.88 163 PRO A CA 1
ATOM 1226 C C . PRO A 1 163 ? 9.011 -2.547 -3.425 1.00 83.88 163 PRO A C 1
ATOM 1228 O O . PRO A 1 163 ? 9.788 -2.467 -4.372 1.00 83.88 163 PRO A O 1
ATOM 1231 N N . VAL A 1 164 ? 8.884 -3.665 -2.697 1.00 89.25 164 VAL A N 1
ATOM 1232 C CA . VAL A 1 164 ? 9.626 -4.907 -2.976 1.00 89.25 164 VAL A CA 1
ATOM 1233 C C . VAL A 1 164 ? 9.151 -5.547 -4.273 1.00 89.25 164 VAL A C 1
ATOM 1235 O O . VAL A 1 164 ? 9.967 -5.810 -5.153 1.00 89.25 164 VAL A O 1
ATOM 1238 N N . GLY A 1 165 ? 7.837 -5.738 -4.429 1.00 88.44 165 GLY A N 1
ATOM 1239 C CA . GLY A 1 165 ? 7.276 -6.281 -5.669 1.00 88.44 165 GLY A CA 1
ATOM 1240 C C . GLY A 1 165 ? 7.643 -5.417 -6.875 1.00 88.44 165 GLY A C 1
ATOM 1241 O O . GLY A 1 165 ? 8.086 -5.930 -7.898 1.00 88.44 165 GLY A O 1
ATOM 1242 N N . VAL A 1 166 ? 7.563 -4.095 -6.709 1.00 83.50 166 VAL A N 1
ATOM 1243 C CA . VAL A 1 166 ? 7.971 -3.121 -7.726 1.00 83.50 166 VAL A CA 1
ATOM 1244 C C . VAL A 1 166 ? 9.450 -3.261 -8.115 1.00 83.50 166 VAL A C 1
ATOM 1246 O O . VAL A 1 166 ? 9.758 -3.380 -9.299 1.00 83.50 166 VAL A O 1
ATOM 1249 N N . ALA A 1 167 ? 10.360 -3.274 -7.139 1.00 83.44 167 ALA A N 1
ATOM 1250 C CA . ALA A 1 167 ? 11.798 -3.393 -7.382 1.00 83.44 167 ALA A CA 1
ATOM 1251 C C . ALA A 1 167 ? 12.155 -4.684 -8.135 1.00 83.44 167 ALA A C 1
ATOM 1253 O O . ALA A 1 167 ? 12.920 -4.654 -9.097 1.00 83.44 167 ALA A O 1
ATOM 1254 N N . MET A 1 168 ? 11.536 -5.807 -7.751 1.00 85.94 168 MET A N 1
ATOM 1255 C CA . MET A 1 168 ? 11.728 -7.098 -8.420 1.00 85.94 168 MET A CA 1
ATOM 1256 C C . MET A 1 168 ? 11.264 -7.074 -9.878 1.00 85.94 168 MET A C 1
ATOM 1258 O O . MET A 1 168 ? 11.939 -7.629 -10.741 1.00 85.94 168 MET A O 1
ATOM 1262 N N . MET A 1 169 ? 10.134 -6.418 -10.164 1.00 83.06 169 MET A N 1
ATOM 1263 C CA . MET A 1 169 ? 9.623 -6.314 -11.533 1.00 83.06 169 MET A CA 1
ATOM 1264 C C . MET A 1 169 ? 10.506 -5.470 -12.437 1.00 83.06 169 MET A C 1
ATOM 1266 O O . MET A 1 169 ? 10.582 -5.745 -13.631 1.00 83.06 169 MET A O 1
ATOM 1270 N N . LEU A 1 170 ? 11.162 -4.459 -11.876 1.00 78.19 170 LEU A N 1
ATOM 1271 C CA . LEU A 1 170 ? 12.077 -3.620 -12.631 1.00 78.19 170 LEU A CA 1
ATOM 1272 C C . LEU A 1 170 ? 13.512 -4.155 -12.685 1.00 78.19 170 LEU A C 1
ATOM 1274 O O . LEU A 1 170 ? 14.288 -3.688 -13.509 1.00 78.19 170 LEU A O 1
ATOM 1278 N N . GLY A 1 171 ? 13.888 -5.080 -11.801 1.00 80.12 171 GLY A N 1
ATOM 1279 C CA . GLY A 1 171 ? 15.273 -5.543 -11.688 1.00 80.12 171 GLY A CA 1
ATOM 1280 C C . GLY A 1 171 ? 16.236 -4.528 -11.071 1.00 80.12 171 GLY A C 1
ATOM 1281 O O . GLY A 1 171 ? 17.441 -4.695 -11.212 1.00 80.12 171 GLY A O 1
ATOM 1282 N N . THR A 1 172 ? 15.734 -3.496 -10.386 1.00 77.56 172 THR A N 1
ATOM 1283 C CA . THR A 1 172 ? 16.553 -2.457 -9.731 1.00 77.56 172 THR A CA 1
ATOM 1284 C C . THR A 1 172 ? 16.464 -2.579 -8.215 1.00 77.56 172 THR A C 1
ATOM 1286 O O . THR A 1 172 ? 15.378 -2.673 -7.638 1.00 77.56 172 THR A O 1
ATOM 1289 N N . SER A 1 173 ? 17.624 -2.552 -7.559 1.00 80.19 173 SER A N 1
ATOM 1290 C CA . SER A 1 173 ? 17.735 -2.544 -6.094 1.00 80.19 173 SER A CA 1
ATOM 1291 C C . SER A 1 173 ? 17.766 -1.124 -5.522 1.00 80.19 173 SER A C 1
ATOM 1293 O O . SER A 1 173 ? 17.410 -0.894 -4.367 1.00 80.19 173 SER A O 1
ATOM 1295 N N . GLU A 1 174 ? 18.116 -0.150 -6.358 1.00 72.38 174 GLU A N 1
ATOM 1296 C CA . GLU A 1 174 ? 18.221 1.271 -6.043 1.00 72.38 174 GLU A CA 1
ATOM 1297 C C . GLU A 1 174 ? 16.871 1.795 -5.550 1.00 72.38 174 GLU A C 1
ATOM 1299 O O . GLU A 1 174 ? 16.804 2.528 -4.562 1.00 72.38 174 GLU A O 1
ATOM 1304 N N . TRP A 1 175 ? 15.781 1.325 -6.165 1.00 70.50 175 TRP A N 1
ATOM 1305 C CA . TRP A 1 175 ? 14.422 1.657 -5.752 1.00 70.50 175 TRP A CA 1
ATOM 1306 C C . TRP A 1 175 ? 14.130 1.288 -4.287 1.00 70.50 175 TRP A C 1
ATOM 1308 O O . TRP A 1 175 ? 13.518 2.071 -3.550 1.00 70.50 175 TRP A O 1
ATOM 1318 N N . LEU A 1 176 ? 14.619 0.129 -3.828 1.00 77.81 176 LEU A N 1
ATOM 1319 C CA . LEU A 1 176 ? 14.447 -0.309 -2.441 1.00 77.81 176 LEU A CA 1
ATOM 1320 C C . LEU A 1 176 ? 15.149 0.624 -1.456 1.00 77.81 176 LEU A C 1
ATOM 1322 O O . LEU A 1 176 ? 14.622 0.843 -0.372 1.00 77.81 176 LEU A O 1
ATOM 1326 N N . THR A 1 177 ? 16.290 1.212 -1.815 1.00 73.19 177 THR A N 1
ATOM 1327 C CA . THR A 1 177 ? 17.058 2.057 -0.882 1.00 73.19 177 THR A CA 1
ATOM 1328 C C . THR A 1 177 ? 16.346 3.353 -0.495 1.00 73.19 177 THR A C 1
ATOM 1330 O O . THR A 1 177 ? 16.584 3.872 0.593 1.00 73.19 177 THR A O 1
ATOM 1333 N N . ILE A 1 178 ? 15.442 3.858 -1.341 1.00 70.25 178 ILE A N 1
ATOM 1334 C CA . ILE A 1 178 ? 14.734 5.126 -1.110 1.00 70.25 178 ILE A CA 1
ATOM 1335 C C . ILE A 1 178 ? 13.293 4.866 -0.670 1.00 70.25 178 ILE A C 1
ATOM 1337 O O . ILE A 1 178 ? 12.834 5.374 0.356 1.00 70.2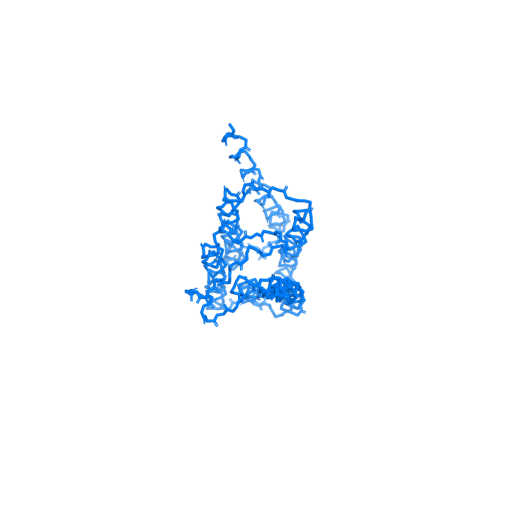5 178 ILE A O 1
ATOM 1341 N N . ALA A 1 179 ? 12.565 4.059 -1.440 1.00 73.81 179 ALA A N 1
ATOM 1342 C CA . ALA A 1 179 ? 11.129 3.904 -1.264 1.00 73.81 179 ALA A CA 1
ATOM 1343 C C . ALA A 1 179 ? 10.770 3.063 -0.046 1.00 73.81 179 ALA A C 1
ATOM 1345 O O . ALA A 1 179 ? 9.829 3.380 0.681 1.00 73.81 179 ALA A O 1
ATOM 1346 N N . TRP A 1 180 ? 11.523 1.988 0.188 1.00 82.12 180 TRP A N 1
ATOM 1347 C CA . TRP A 1 180 ? 11.215 1.059 1.264 1.00 82.12 180 TRP A CA 1
ATOM 1348 C C . TRP A 1 180 ? 11.399 1.699 2.650 1.00 82.12 180 TRP A C 1
ATOM 1350 O O . TRP A 1 180 ? 10.456 1.613 3.438 1.00 82.12 180 TRP A O 1
ATOM 1360 N N . PRO A 1 181 ? 12.486 2.446 2.950 1.00 78.19 181 PRO A N 1
ATOM 1361 C CA . PRO A 1 181 ? 12.585 3.205 4.198 1.00 78.19 181 PRO A CA 1
ATOM 1362 C C . PRO A 1 181 ? 11.469 4.238 4.376 1.00 78.19 181 PRO A C 1
ATOM 1364 O O . PRO A 1 181 ? 10.921 4.358 5.470 1.00 78.19 181 PRO A O 1
ATOM 1367 N N . ALA A 1 182 ? 11.083 4.955 3.315 1.00 76.81 182 ALA A N 1
ATOM 1368 C CA . ALA A 1 182 ? 9.999 5.936 3.387 1.00 76.81 182 ALA A CA 1
ATOM 1369 C C . ALA A 1 182 ? 8.655 5.278 3.752 1.00 76.81 182 ALA A C 1
ATOM 1371 O O . ALA A 1 182 ? 7.924 5.758 4.628 1.00 76.81 182 ALA A O 1
ATOM 1372 N N . VAL A 1 183 ? 8.348 4.141 3.124 1.00 81.12 183 VAL A N 1
ATOM 1373 C CA . VAL A 1 183 ? 7.151 3.352 3.437 1.00 81.12 183 VAL A CA 1
ATOM 1374 C C . VAL A 1 183 ? 7.229 2.766 4.847 1.00 81.12 183 VAL A C 1
ATOM 1376 O O . VAL A 1 183 ? 6.243 2.814 5.578 1.00 81.12 183 VAL A O 1
ATOM 1379 N N . LEU A 1 184 ? 8.389 2.270 5.279 1.00 84.12 184 LEU A N 1
ATOM 1380 C CA . LEU A 1 184 ? 8.577 1.762 6.639 1.00 84.12 184 LEU A CA 1
ATOM 1381 C C . LEU A 1 184 ? 8.344 2.838 7.698 1.00 84.12 184 LEU A C 1
ATOM 1383 O O . LEU A 1 184 ? 7.613 2.592 8.652 1.00 84.12 184 LEU A O 1
ATOM 1387 N N . VAL A 1 185 ? 8.930 4.027 7.534 1.00 80.69 185 VAL A N 1
ATOM 1388 C CA . VAL A 1 185 ? 8.784 5.133 8.493 1.00 80.69 185 VAL A CA 1
ATOM 1389 C C . VAL A 1 185 ? 7.326 5.569 8.598 1.00 80.69 185 VAL A C 1
ATOM 1391 O O . VAL A 1 185 ? 6.809 5.725 9.704 1.00 80.69 185 VAL A O 1
ATOM 1394 N N . THR A 1 186 ? 6.638 5.723 7.465 1.00 78.75 186 THR A N 1
ATOM 1395 C CA . THR A 1 186 ? 5.216 6.100 7.455 1.00 78.75 186 THR A CA 1
ATOM 1396 C C . THR A 1 186 ? 4.329 5.014 8.069 1.00 78.75 186 THR A C 1
ATOM 1398 O O . THR A 1 186 ? 3.483 5.328 8.908 1.00 78.75 186 THR A O 1
ATOM 1401 N N . SER A 1 187 ? 4.577 3.742 7.744 1.00 83.25 187 SER A N 1
ATOM 1402 C CA . SER A 1 187 ? 3.866 2.594 8.328 1.00 83.25 187 SER A CA 1
ATOM 1403 C C . SER A 1 187 ? 4.089 2.505 9.840 1.00 83.25 187 SER A C 1
ATOM 1405 O O . SER A 1 187 ? 3.138 2.380 10.608 1.00 83.25 187 SER A O 1
ATOM 1407 N N . ALA A 1 188 ? 5.337 2.637 10.298 1.00 85.62 188 ALA A N 1
ATOM 1408 C CA . ALA A 1 188 ? 5.692 2.593 11.714 1.00 85.62 188 ALA A CA 1
ATOM 1409 C C . ALA A 1 188 ? 5.069 3.755 12.500 1.00 85.62 188 ALA A C 1
ATOM 1411 O O . ALA A 1 188 ? 4.534 3.548 13.589 1.00 85.62 188 ALA A O 1
ATOM 1412 N N . ALA A 1 189 ? 5.082 4.968 11.935 1.00 81.00 189 ALA A N 1
ATOM 1413 C CA . ALA A 1 189 ? 4.439 6.129 12.543 1.00 81.00 189 ALA A CA 1
ATOM 1414 C C . ALA A 1 189 ? 2.924 5.928 12.702 1.00 81.00 189 ALA A C 1
ATOM 1416 O O . ALA A 1 189 ? 2.356 6.328 13.720 1.00 81.00 189 ALA A O 1
ATOM 1417 N N . ARG A 1 190 ? 2.270 5.287 11.724 1.00 83.00 190 ARG A N 1
ATOM 1418 C CA . ARG A 1 190 ? 0.843 4.953 11.800 1.00 83.00 190 ARG A CA 1
ATOM 1419 C C . ARG A 1 190 ? 0.558 3.882 12.848 1.00 83.00 190 ARG A C 1
ATOM 1421 O O . ARG A 1 190 ? -0.332 4.082 13.670 1.00 83.00 190 ARG A O 1
ATOM 1428 N N . ILE A 1 191 ? 1.346 2.807 12.868 1.00 87.75 191 ILE A N 1
ATOM 1429 C CA . ILE A 1 191 ? 1.238 1.734 13.870 1.00 87.75 191 ILE A CA 1
ATOM 1430 C C . ILE A 1 191 ? 1.391 2.301 15.285 1.00 87.75 191 ILE A C 1
ATOM 1432 O O . ILE A 1 191 ? 0.581 2.006 16.160 1.00 87.75 191 ILE A O 1
ATOM 1436 N N . GLY A 1 192 ? 2.387 3.163 15.514 1.00 85.81 192 GLY A N 1
ATOM 1437 C CA . GLY A 1 192 ? 2.608 3.784 16.822 1.00 85.81 192 GLY A CA 1
ATOM 1438 C C . GLY A 1 192 ? 1.424 4.636 17.288 1.00 85.81 192 GLY A C 1
ATOM 1439 O O . GLY A 1 192 ? 1.050 4.585 18.460 1.00 85.81 192 GLY A O 1
ATOM 1440 N N . GLN A 1 193 ? 0.796 5.378 16.370 1.00 82.75 193 GLN A N 1
ATOM 1441 C CA . GLN A 1 193 ? -0.415 6.142 16.674 1.00 82.75 193 GLN A CA 1
ATOM 1442 C C . GLN A 1 193 ? -1.598 5.219 16.987 1.00 82.75 193 GLN A C 1
ATOM 1444 O O . GLN A 1 193 ? -2.273 5.424 17.993 1.00 82.75 193 GLN A O 1
ATOM 1449 N N . GLU A 1 194 ? -1.825 4.181 16.179 1.00 81.69 194 GLU A N 1
ATOM 1450 C CA . GLU A 1 194 ? -2.887 3.194 16.405 1.00 81.69 194 GLU A CA 1
ATOM 1451 C C . GLU A 1 194 ? -2.738 2.512 17.775 1.00 81.69 194 GLU A C 1
ATOM 1453 O O . GLU A 1 194 ? -3.679 2.492 18.573 1.00 81.69 194 GLU A O 1
ATOM 1458 N N . GLU A 1 195 ? -1.534 2.032 18.106 1.00 85.62 195 GLU A N 1
ATOM 1459 C CA . GLU A 1 195 ? -1.263 1.403 19.400 1.00 85.62 195 GLU A CA 1
ATOM 1460 C C . GLU A 1 195 ? -1.461 2.363 20.578 1.00 85.62 195 GLU A C 1
ATOM 1462 O O . GLU A 1 195 ? -1.964 1.949 21.627 1.00 85.62 195 GLU A O 1
ATOM 1467 N N . PHE A 1 196 ? -1.077 3.634 20.431 1.00 85.19 196 PHE A N 1
ATOM 1468 C CA . PHE A 1 196 ? -1.286 4.648 21.464 1.00 85.19 196 PHE A CA 1
ATOM 1469 C C . PHE A 1 196 ? -2.776 4.809 21.791 1.00 85.19 196 PHE A C 1
ATOM 1471 O O . PHE A 1 196 ? -3.168 4.744 22.961 1.00 85.19 196 PHE A O 1
ATOM 1478 N N . TRP A 1 197 ? -3.619 4.944 20.765 1.00 80.81 197 TRP A N 1
ATOM 1479 C CA . TRP A 1 197 ? -5.060 5.097 20.955 1.00 80.81 197 TRP A CA 1
ATOM 1480 C C . TRP A 1 197 ? -5.719 3.832 21.507 1.00 80.81 197 TRP A C 1
ATOM 1482 O O . TRP A 1 197 ? -6.570 3.930 22.393 1.00 80.81 197 TRP A O 1
ATOM 1492 N N . LEU A 1 198 ? -5.287 2.645 21.069 1.00 80.94 198 LEU A N 1
ATOM 1493 C CA . LEU A 1 198 ? -5.763 1.370 21.619 1.00 80.94 198 LEU A CA 1
ATOM 1494 C C . LEU A 1 198 ? -5.427 1.226 23.113 1.00 80.94 198 LEU A C 1
ATOM 1496 O O . LEU A 1 198 ? -6.262 0.765 23.898 1.00 80.94 198 LEU A O 1
ATOM 1500 N N . ARG A 1 199 ? -4.233 1.663 23.540 1.00 84.88 199 ARG A N 1
ATOM 1501 C CA . ARG A 1 199 ? -3.857 1.690 24.966 1.00 84.88 199 ARG A CA 1
ATOM 1502 C C . ARG A 1 199 ? -4.731 2.665 25.751 1.00 84.88 199 ARG A C 1
ATOM 1504 O O . ARG A 1 199 ? -5.214 2.311 26.825 1.00 84.88 199 ARG A O 1
ATOM 1511 N N . GLN A 1 200 ? -4.980 3.860 25.214 1.00 83.06 200 GLN A N 1
ATOM 1512 C CA . GLN A 1 200 ? -5.816 4.858 25.885 1.00 83.06 200 GLN A CA 1
ATOM 1513 C C . GLN A 1 200 ? -7.279 4.405 26.013 1.00 83.06 200 GLN A C 1
ATOM 1515 O O . GLN A 1 200 ? -7.891 4.607 27.064 1.00 83.06 200 GLN A O 1
ATOM 1520 N N . ALA A 1 201 ? -7.827 3.752 24.984 1.00 77.94 201 ALA A N 1
ATOM 1521 C CA . ALA A 1 201 ? -9.170 3.178 25.019 1.00 77.94 201 ALA A CA 1
ATOM 1522 C C . ALA A 1 201 ? -9.298 2.111 26.117 1.00 77.94 201 ALA A C 1
ATOM 1524 O O . ALA A 1 201 ? -10.236 2.169 26.912 1.00 77.94 201 ALA A O 1
ATOM 1525 N N . LYS A 1 202 ? -8.303 1.216 26.239 1.00 78.88 202 LYS A N 1
ATOM 1526 C CA . LYS A 1 202 ? -8.268 0.178 27.282 1.00 78.88 202 LYS A CA 1
ATOM 1527 C C . LYS A 1 202 ? -8.348 0.762 28.698 1.00 78.88 202 LYS A C 1
ATOM 1529 O O . LYS A 1 202 ? -9.044 0.200 29.540 1.00 78.88 202 LYS A O 1
ATOM 1534 N N . HIS A 1 203 ? -7.677 1.889 28.954 1.00 76.62 203 HIS A N 1
ATOM 1535 C CA . HIS A 1 203 ? -7.710 2.554 30.262 1.00 76.62 203 HIS A CA 1
ATOM 1536 C C . HIS A 1 203 ? -9.074 3.178 30.596 1.00 76.62 203 HIS A C 1
ATOM 1538 O O . HIS A 1 203 ? -9.457 3.180 31.764 1.00 76.62 203 HIS A O 1
ATOM 1544 N N . ARG A 1 204 ? -9.828 3.665 29.600 1.00 69.81 204 ARG A N 1
ATOM 1545 C CA . ARG A 1 204 ? -11.160 4.265 29.812 1.00 69.81 204 ARG A CA 1
ATOM 1546 C C . ARG A 1 204 ? -12.253 3.242 30.126 1.00 69.81 204 ARG A C 1
ATOM 1548 O O . ARG A 1 204 ? -13.240 3.599 30.753 1.00 69.81 204 ARG A O 1
ATOM 1555 N N . THR A 1 205 ? -12.091 1.997 29.688 1.00 65.50 205 THR A N 1
ATOM 1556 C CA . THR A 1 205 ? -13.055 0.907 29.921 1.00 65.50 205 THR A CA 1
ATOM 1557 C C . THR A 1 205 ? -12.833 0.140 31.223 1.00 65.50 205 THR A C 1
ATOM 1559 O O . THR A 1 205 ? -13.645 -0.718 31.558 1.00 65.50 205 THR A O 1
ATOM 1562 N N . THR A 1 206 ? -11.763 0.420 31.973 1.00 56.16 206 THR A N 1
ATOM 1563 C CA . THR A 1 206 ? -11.635 -0.087 33.348 1.00 56.16 206 THR A CA 1
ATOM 1564 C C . THR A 1 206 ? -12.707 0.599 34.196 1.00 56.16 206 THR A C 1
ATOM 1566 O O . THR A 1 206 ? -12.666 1.827 34.290 1.00 56.16 206 THR A O 1
ATOM 1569 N N . PRO A 1 207 ? -13.680 -0.127 34.779 1.00 50.41 207 PRO A N 1
ATOM 1570 C CA . PRO A 1 207 ? -14.702 0.502 35.597 1.00 50.41 207 PRO A CA 1
ATOM 1571 C C . PRO A 1 207 ? -14.007 1.199 36.762 1.00 50.41 207 PRO A C 1
ATOM 1573 O O . PRO A 1 207 ? -13.279 0.569 37.530 1.00 50.41 207 PRO A O 1
ATOM 1576 N N . THR A 1 208 ? -14.232 2.504 36.900 1.00 49.12 208 THR A N 1
ATOM 1577 C CA . THR A 1 208 ? -14.176 3.136 38.212 1.00 49.12 208 THR A CA 1
ATOM 1578 C C . THR A 1 208 ? -15.155 2.356 39.070 1.00 49.12 208 THR A C 1
ATOM 1580 O O . THR A 1 208 ? -16.368 2.504 38.913 1.00 49.12 208 THR A O 1
ATOM 1583 N N . VAL A 1 209 ? -14.633 1.452 39.897 1.00 46.22 209 VAL A N 1
ATOM 1584 C CA . VAL A 1 209 ? -15.383 0.895 41.013 1.00 46.22 209 VAL A CA 1
ATOM 1585 C C . VAL A 1 209 ? -15.755 2.115 41.839 1.00 46.22 209 VAL A C 1
ATOM 1587 O O . VAL A 1 209 ? -14.905 2.723 42.484 1.00 46.22 209 VAL A O 1
ATOM 1590 N N . ILE A 1 210 ? -16.998 2.564 41.692 1.00 49.31 210 ILE A N 1
ATOM 1591 C CA . ILE A 1 210 ? -17.589 3.502 42.629 1.00 49.31 210 ILE A CA 1
ATOM 1592 C C . ILE A 1 210 ? -17.768 2.655 43.883 1.00 49.31 210 ILE A C 1
ATOM 1594 O O . ILE A 1 210 ? -18.735 1.907 44.001 1.00 49.31 210 ILE A O 1
ATOM 1598 N N . GLU A 1 211 ? -16.755 2.670 44.747 1.00 43.25 211 GLU A N 1
ATOM 1599 C CA . GLU A 1 211 ? -16.920 2.260 46.133 1.00 43.25 211 GLU A CA 1
ATOM 1600 C C . GLU A 1 211 ? -17.923 3.250 46.739 1.00 43.25 211 GLU A C 1
ATOM 1602 O O . GLU A 1 211 ? -17.612 4.427 46.937 1.00 43.25 211 GLU A O 1
ATOM 1607 N N . CYS A 1 212 ? -19.166 2.789 46.887 1.00 50.00 212 CYS A N 1
ATOM 1608 C CA . CYS A 1 212 ? -20.171 3.412 47.741 1.00 50.00 212 CYS A CA 1
ATOM 1609 C C . CYS A 1 212 ? -19.978 2.944 49.181 1.00 50.00 212 CYS A C 1
ATOM 1611 O O . CYS A 1 212 ? -19.716 1.732 49.366 1.00 50.00 212 CYS A O 1
#

Organism: NCBI:txid2527972

pLDDT: mean 71.3, std 14.2, range [43.25, 93.94]

Secondary structure (DSSP, 8-state):
-THHHHHHHHHHHHHHHHHHHHHHHHHTTSGGGG-HHHHHHHHHHHHHHHHHHHHHHHHHHH-----TTHHHHHHHHHHHHHHHHHHHHHHHHHTTT---PPPHHHHHHHHHHHHHHHHHHHHHHHHHGGG--SSSS--S----SGGGGT-S-HHHHHHHHHHHHHHHHHT-SHHHHHHHHHHHHHHHHHHHHHHHHHHHHHHHTS------

InterPro domains:
  IPR007269 Isoprenylcysteine carboxyl methyltransferase [PF04140] (113-198)
  IPR052527 Heavy metal cation-efflux system component [PTHR43847] (45-201)

Foldseek 3Di:
DVVVVVVVVVVVLVVCCCLLVVLLVVLVVDPLNPDPLNVLLSVLLSLLVVLVVVLVVQLVVLQPDDDPQVVVLVVLVVVLVVLVSVLSVVLSVVSVPDDPQADVVLQVVLSVLSVVLSVQLSVVSVQCRNQPDSGLQGPQDQDCDDPNVPDVCSNLVSQLSNQVSSCSSSVHPVSCVPSNVVSVVSSVVSVVSNVVNNVVSVVVPPDPPPPD